Protein AF-A0A934XV10-F1 (afdb_monomer_lite)

pLDDT: mean 71.01, std 29.07, range [20.75, 98.56]

Sequence (349 aa):
MQPRASFLQRSRFDLPLLTNRFIMHRQTPRLTTAPHLDLLHPARRVWRQRLPSCALSSLETQILGLRRDQADVPGWLIPSLYFQYLQTGDAQDLVGVFYHNLEDILSMVTLAATLTRLLADPWAGETIHALDMAALGYTYDQAGRPAEAERAYRDALSHPLPDDVRLQTYSRLGQLLKRLQRLSEAAETWQDWITHVTRSANVKDLEPYVELAKYHEWHANDCTAALMWTRWGEHEVEAWPRSPARRKLAGLQIGMACNGAAGAKKERRSETDRNTRSCRPPCAQLSLPRISLICTNLGPFVSIRVIRGIRGKNPPGFLPRISLICTNQASVFVSIRAIRGRKSGRWSP

Structure (mmCIF, N/CA/C/O backbone):
data_AF-A0A934XV10-F1
#
_entry.id   AF-A0A934XV10-F1
#
loop_
_atom_site.group_PDB
_atom_site.id
_atom_site.type_symbol
_atom_site.label_atom_id
_atom_site.label_alt_id
_atom_site.label_comp_id
_atom_site.label_asym_id
_atom_site.label_entity_id
_atom_site.label_seq_id
_atom_site.pdbx_PDB_ins_code
_atom_site.Cartn_x
_atom_site.Cartn_y
_atom_site.Cartn_z
_atom_site.occupancy
_atom_site.B_iso_or_equiv
_atom_site.auth_seq_id
_atom_site.auth_comp_id
_atom_site.auth_asym_id
_atom_site.auth_atom_id
_atom_site.pdbx_PDB_model_num
ATOM 1 N N . MET A 1 1 ? -19.693 -28.183 8.719 1.00 33.75 1 MET A N 1
ATOM 2 C CA . MET A 1 1 ? -18.850 -27.416 9.664 1.00 33.75 1 MET A CA 1
ATOM 3 C C . MET A 1 1 ? -19.035 -25.939 9.350 1.00 33.75 1 MET A C 1
ATOM 5 O O . MET A 1 1 ? -18.615 -25.514 8.285 1.00 33.75 1 MET A O 1
ATOM 9 N N . GLN A 1 2 ? -19.751 -25.190 10.191 1.00 26.73 2 GLN A N 1
ATOM 10 C CA . GLN A 1 2 ? -19.952 -23.749 9.983 1.00 26.73 2 GLN A CA 1
ATOM 11 C C . GLN A 1 2 ? -18.620 -22.999 10.173 1.00 26.73 2 GLN A C 1
ATOM 13 O O . GLN A 1 2 ? -17.885 -23.346 11.106 1.00 26.73 2 GLN A O 1
ATOM 18 N N . PRO A 1 3 ? -18.304 -21.972 9.361 1.00 35.03 3 PRO A N 1
ATOM 19 C CA . PRO A 1 3 ? -17.224 -21.056 9.687 1.00 35.03 3 PRO A CA 1
ATOM 20 C C . PRO A 1 3 ? -17.631 -20.318 10.964 1.00 35.03 3 PRO A C 1
ATOM 22 O O . PRO A 1 3 ? -18.565 -19.519 10.980 1.00 35.03 3 PRO A O 1
ATOM 25 N N . ARG A 1 4 ? -16.976 -20.678 12.068 1.00 35.88 4 ARG A N 1
ATOM 26 C CA . ARG A 1 4 ? -17.121 -20.027 13.370 1.00 35.88 4 ARG A CA 1
ATOM 27 C C . ARG A 1 4 ? -16.667 -18.577 13.225 1.00 35.88 4 ARG A C 1
ATOM 29 O O . ARG A 1 4 ? -15.612 -18.341 12.645 1.00 35.88 4 ARG A O 1
ATOM 36 N N . ALA A 1 5 ? -17.482 -17.653 13.728 1.00 41.31 5 ALA A N 1
ATOM 37 C CA . ALA A 1 5 ? -17.295 -16.207 13.662 1.00 41.31 5 ALA A CA 1
ATOM 38 C C . ALA A 1 5 ? -15.820 -15.780 13.774 1.00 41.31 5 ALA A C 1
ATOM 40 O O . ALA A 1 5 ? -15.135 -16.126 14.738 1.00 41.31 5 ALA A O 1
ATOM 41 N N . SER A 1 6 ? -15.348 -15.019 12.787 1.00 47.50 6 SER A N 1
ATOM 42 C CA . SER A 1 6 ? -14.053 -14.348 12.850 1.00 47.50 6 SER A CA 1
ATOM 43 C C . SER A 1 6 ? -14.169 -13.155 13.792 1.00 47.50 6 SER A C 1
ATOM 45 O O . SER A 1 6 ? -14.998 -12.275 13.566 1.00 47.50 6 SER A O 1
ATOM 47 N N . PHE A 1 7 ? -13.346 -13.108 14.837 1.00 56.97 7 PHE A N 1
ATOM 48 C CA . PHE A 1 7 ? -13.305 -11.947 15.727 1.00 56.97 7 PHE A CA 1
ATOM 49 C C . PHE A 1 7 ? -12.449 -10.834 15.115 1.00 56.97 7 PHE A C 1
ATOM 51 O O . PHE A 1 7 ? -11.314 -11.073 14.691 1.00 56.97 7 PHE A O 1
ATOM 58 N N . LEU A 1 8 ? -13.013 -9.624 15.078 1.00 54.91 8 LEU A N 1
ATOM 59 C CA . LEU A 1 8 ? -12.348 -8.392 14.659 1.00 54.91 8 LEU A CA 1
ATOM 60 C C . LEU A 1 8 ? -11.787 -7.710 15.909 1.00 54.91 8 LEU A C 1
ATOM 62 O O . LEU A 1 8 ? -12.477 -6.930 16.558 1.00 54.91 8 LEU A O 1
ATOM 66 N N . GLN A 1 9 ? -10.564 -8.056 16.299 1.00 61.50 9 GLN A N 1
ATOM 67 C CA . GLN A 1 9 ? -9.898 -7.436 17.447 1.00 61.50 9 GLN A CA 1
ATOM 68 C C . GLN A 1 9 ? -8.429 -7.147 17.135 1.00 61.50 9 GLN A C 1
ATOM 70 O O . GLN A 1 9 ? -7.935 -7.511 16.066 1.00 61.50 9 GLN A O 1
ATOM 75 N N . ARG A 1 10 ? -7.696 -6.466 18.027 1.00 60.84 10 ARG A N 1
ATOM 76 C CA . ARG A 1 10 ? -6.234 -6.409 17.900 1.00 60.84 10 ARG A CA 1
ATOM 77 C C . ARG A 1 10 ? -5.627 -7.633 18.557 1.00 60.84 10 ARG A C 1
ATOM 79 O O . ARG A 1 10 ? -5.611 -7.763 19.782 1.00 60.84 10 ARG A O 1
ATOM 86 N N . SER A 1 11 ? -5.000 -8.477 17.743 1.00 58.34 11 SER A N 1
ATOM 87 C CA . SER A 1 11 ? -4.401 -9.735 18.206 1.00 58.34 11 SER A CA 1
ATOM 88 C C . SER A 1 11 ? -3.289 -9.492 19.230 1.00 58.34 11 SER A C 1
ATOM 90 O O . SER A 1 11 ? -3.078 -10.296 20.132 1.00 58.34 11 SER A O 1
ATOM 92 N N . ARG A 1 12 ? -2.584 -8.359 19.119 1.00 65.81 12 ARG A N 1
ATOM 93 C CA . ARG A 1 12 ? -1.454 -8.011 19.995 1.00 65.81 12 ARG A CA 1
ATOM 94 C C . ARG A 1 12 ? -1.839 -7.292 21.285 1.00 65.81 12 ARG A C 1
ATOM 96 O O . ARG A 1 12 ? -0.969 -7.121 22.132 1.00 65.81 12 ARG A O 1
ATOM 103 N N . PHE A 1 13 ? -3.081 -6.839 21.420 1.00 73.38 13 PHE A N 1
ATOM 104 C CA . PHE A 1 13 ? -3.498 -6.028 22.562 1.00 73.38 13 PHE A CA 1
ATOM 105 C C . PHE A 1 13 ? -4.678 -6.663 23.289 1.00 73.38 13 PHE A C 1
ATOM 107 O O . PHE A 1 13 ? -4.543 -7.066 24.444 1.00 73.38 13 PHE A O 1
ATOM 114 N N . ASP A 1 14 ? -5.796 -6.843 22.592 1.00 79.75 14 ASP A N 1
ATOM 115 C CA . ASP A 1 14 ? -7.035 -7.269 23.229 1.00 79.75 14 ASP A CA 1
ATOM 116 C C . ASP A 1 14 ? -7.006 -8.745 23.623 1.00 79.75 14 ASP A C 1
ATOM 118 O O . ASP A 1 14 ? -7.389 -9.106 24.736 1.00 79.75 14 ASP A O 1
ATOM 122 N N . LEU A 1 15 ? -6.486 -9.610 22.747 1.00 81.88 15 LEU A N 1
ATOM 123 C CA . LEU A 1 15 ? -6.457 -11.049 23.003 1.00 81.88 15 LEU A CA 1
ATOM 124 C C . LEU A 1 15 ? -5.572 -11.425 24.212 1.00 81.88 15 LEU A C 1
ATOM 126 O O . LEU A 1 15 ? -6.044 -12.199 25.052 1.00 81.88 15 LEU A O 1
ATOM 130 N N . PRO A 1 16 ? -4.344 -10.886 24.383 1.00 84.50 16 PRO A N 1
ATOM 131 C CA . PRO A 1 16 ? -3.567 -11.089 25.606 1.00 84.50 16 PRO A CA 1
ATOM 132 C C . PRO A 1 16 ? -4.284 -10.585 26.862 1.00 84.50 16 PRO A C 1
ATOM 134 O O . PRO A 1 16 ? -4.278 -11.271 27.884 1.00 84.50 16 PRO A O 1
ATOM 137 N N . LEU A 1 17 ? -4.941 -9.420 26.790 1.00 85.81 17 LEU A N 1
ATOM 138 C CA . LEU A 1 17 ? -5.651 -8.830 27.927 1.00 85.81 17 LEU A CA 1
ATOM 139 C C . LEU A 1 17 ? -6.848 -9.692 28.349 1.00 85.81 17 LEU A C 1
ATOM 141 O O . LEU A 1 17 ? -6.996 -10.008 29.531 1.00 85.81 17 LEU A O 1
ATOM 145 N N . LEU A 1 18 ? -7.658 -10.138 27.386 1.00 86.31 18 LEU A N 1
ATOM 146 C CA . LEU A 1 18 ? -8.768 -11.058 27.633 1.00 86.31 18 LEU A CA 1
ATOM 147 C C . LEU A 1 18 ? -8.268 -12.397 28.177 1.00 86.31 18 LEU A C 1
ATOM 149 O O . LEU A 1 18 ? -8.799 -12.885 29.171 1.00 86.31 18 LEU A O 1
ATOM 153 N N . THR A 1 19 ? -7.215 -12.964 27.581 1.00 87.25 19 THR A N 1
ATOM 154 C CA . THR A 1 19 ? -6.617 -14.232 28.033 1.00 87.25 19 THR A CA 1
ATOM 155 C C . THR A 1 19 ? -6.155 -14.141 29.485 1.00 87.25 19 THR A C 1
ATOM 157 O O . THR A 1 19 ? -6.486 -15.014 30.287 1.00 87.25 19 THR A O 1
ATOM 160 N N . ASN A 1 20 ? -5.468 -13.057 29.854 1.00 89.25 20 ASN A N 1
ATOM 161 C CA . ASN A 1 20 ? -5.041 -12.822 31.231 1.00 89.25 20 ASN A CA 1
ATOM 162 C C . ASN A 1 20 ? -6.234 -12.707 32.188 1.00 89.25 20 ASN A C 1
ATOM 164 O O . ASN A 1 20 ? -6.192 -13.294 33.266 1.00 89.25 20 ASN A O 1
ATOM 168 N N . ARG A 1 21 ? -7.322 -12.028 31.792 1.00 89.00 21 ARG A N 1
ATOM 169 C CA . ARG A 1 21 ? -8.549 -11.965 32.606 1.00 89.00 21 ARG A CA 1
ATOM 170 C C . ARG A 1 21 ? -9.185 -13.341 32.801 1.00 89.00 21 ARG A C 1
ATOM 172 O O . ARG A 1 21 ? -9.519 -13.680 33.932 1.00 89.00 21 ARG A O 1
ATOM 179 N N . PHE A 1 22 ? -9.294 -14.156 31.748 1.00 90.31 22 PHE A N 1
ATOM 180 C CA . PHE A 1 22 ? -9.769 -15.541 31.874 1.00 90.31 22 PHE A CA 1
ATOM 181 C C . PHE A 1 22 ? -8.934 -16.315 32.903 1.00 90.31 22 PHE A C 1
ATOM 183 O O . PHE A 1 22 ? -9.494 -16.903 33.826 1.00 90.31 22 PHE A O 1
ATOM 190 N N . ILE A 1 23 ? -7.604 -16.241 32.802 1.00 90.81 23 ILE A N 1
ATOM 191 C CA . ILE A 1 23 ? -6.683 -16.918 33.725 1.00 90.81 23 ILE A CA 1
ATOM 192 C C . ILE A 1 23 ? -6.860 -16.416 35.166 1.00 90.81 23 ILE A C 1
ATOM 194 O O . ILE A 1 23 ? -6.995 -17.231 36.080 1.00 90.81 23 ILE A O 1
ATOM 198 N N . MET A 1 24 ? -6.905 -15.097 35.382 1.00 92.75 24 MET A N 1
ATOM 199 C CA . MET A 1 24 ? -7.089 -14.496 36.712 1.00 92.75 24 MET A CA 1
ATOM 200 C C . MET A 1 24 ? -8.408 -14.925 37.365 1.00 92.75 24 MET A C 1
ATOM 202 O O . MET A 1 24 ? -8.446 -15.193 38.564 1.00 92.75 24 MET A O 1
ATOM 206 N N . HIS A 1 25 ? -9.470 -15.069 36.570 1.00 92.56 25 HIS A N 1
ATOM 207 C CA . HIS A 1 25 ? -10.769 -15.562 37.030 1.00 92.56 25 HIS A CA 1
ATOM 208 C C . HIS A 1 25 ? -10.884 -17.096 37.036 1.00 92.56 25 HIS A C 1
ATOM 210 O O . HIS A 1 25 ? -11.977 -17.621 37.240 1.00 92.56 25 HIS A O 1
ATOM 216 N N . ARG A 1 26 ? -9.775 -17.826 36.835 1.00 92.12 26 ARG A N 1
ATOM 217 C CA . ARG A 1 26 ? -9.722 -19.301 36.787 1.00 92.12 26 ARG A CA 1
ATOM 218 C C . ARG A 1 26 ? -10.683 -19.909 35.758 1.00 92.12 26 ARG A C 1
ATOM 220 O O . ARG A 1 26 ? -11.209 -21.003 35.947 1.00 92.12 26 ARG A O 1
ATOM 227 N N . GLN A 1 27 ? -10.904 -19.198 34.660 1.00 92.62 27 GLN A N 1
ATOM 228 C CA . GLN A 1 27 ? -11.716 -19.635 33.536 1.00 92.62 27 GLN A CA 1
ATOM 229 C C . GLN A 1 27 ? -10.825 -20.053 32.364 1.00 92.62 27 GLN A C 1
ATOM 231 O O . GLN A 1 27 ? -9.759 -19.488 32.121 1.00 92.62 27 GLN A O 1
ATOM 236 N N . THR A 1 28 ? -11.276 -21.039 31.591 1.00 86.81 28 THR A N 1
ATOM 237 C CA . THR A 1 28 ? -10.586 -21.466 30.368 1.00 86.81 28 THR A CA 1
ATOM 238 C C . THR A 1 28 ? -10.681 -20.372 29.295 1.00 86.81 28 THR A C 1
ATOM 240 O O . THR A 1 28 ? -11.809 -20.002 28.949 1.00 86.81 28 THR A O 1
ATOM 243 N N . PRO A 1 29 ? -9.568 -19.886 28.713 1.00 83.31 29 PRO A N 1
ATOM 244 C CA . PRO A 1 29 ? -9.609 -18.902 27.632 1.00 83.31 29 PRO A CA 1
ATOM 245 C C . PRO A 1 29 ? -10.276 -19.491 26.382 1.00 83.31 29 PRO A C 1
ATOM 247 O O . PRO A 1 29 ? -9.682 -20.291 25.664 1.00 83.31 29 PRO A O 1
ATOM 250 N N . ARG A 1 30 ? -11.532 -19.117 26.116 1.00 77.81 30 ARG A N 1
ATOM 251 C CA . ARG A 1 30 ? -12.324 -19.703 25.014 1.00 77.81 30 ARG A CA 1
ATOM 252 C C . ARG A 1 30 ? -11.976 -19.138 23.632 1.00 77.81 30 ARG A C 1
ATOM 254 O O . ARG A 1 30 ? -12.322 -19.743 22.625 1.00 77.81 30 ARG A O 1
ATOM 261 N N . LEU A 1 31 ? -11.299 -17.990 23.586 1.00 75.81 31 LEU A N 1
ATOM 262 C CA . LEU A 1 31 ? -11.054 -17.220 22.359 1.00 75.81 31 LEU A CA 1
ATOM 263 C C . LEU A 1 31 ? -9.692 -17.497 21.708 1.00 75.81 31 LEU A C 1
ATOM 265 O O . LEU A 1 31 ? -9.461 -17.077 20.581 1.00 75.81 31 LEU A O 1
ATOM 269 N N . THR A 1 32 ? -8.794 -18.230 22.369 1.00 71.56 32 THR A N 1
ATOM 270 C CA . THR A 1 32 ? -7.431 -18.491 21.866 1.00 71.56 32 THR A CA 1
ATOM 271 C C . THR A 1 32 ? -7.390 -19.386 20.628 1.00 71.56 32 THR A C 1
ATOM 273 O O . THR A 1 32 ? -6.396 -19.386 19.910 1.00 71.56 32 THR A O 1
ATOM 276 N N . THR A 1 33 ? -8.459 -20.143 20.368 1.00 75.88 33 THR A N 1
ATOM 277 C CA . THR A 1 33 ? -8.575 -21.055 19.216 1.00 75.88 33 THR A CA 1
ATOM 278 C C . THR A 1 33 ? -9.483 -20.521 18.108 1.00 75.88 33 THR A C 1
ATOM 280 O O . THR A 1 33 ? -9.630 -21.170 17.073 1.00 75.88 33 THR A O 1
ATOM 283 N N . ALA A 1 34 ? -10.108 -19.356 18.305 1.00 78.06 34 ALA A N 1
ATOM 284 C CA . ALA A 1 34 ? -10.989 -18.765 17.308 1.00 78.06 34 ALA A CA 1
ATOM 285 C C . ALA A 1 34 ? -10.173 -18.119 16.170 1.00 78.06 34 ALA A C 1
ATOM 287 O O . ALA A 1 34 ? -9.129 -17.514 16.435 1.00 78.06 34 ALA A O 1
ATOM 288 N N . PRO A 1 35 ? -10.633 -18.206 14.906 1.00 78.75 35 PRO A N 1
ATOM 289 C CA . PRO A 1 35 ? -10.037 -17.438 13.824 1.00 78.75 35 PRO A CA 1
ATOM 290 C C . PRO A 1 35 ? -10.176 -15.944 14.128 1.00 78.75 35 PRO A C 1
ATOM 292 O O . PRO A 1 35 ? -11.244 -15.451 14.496 1.00 78.75 35 PRO A O 1
ATOM 295 N N . HIS A 1 36 ? -9.071 -15.226 13.984 1.00 78.19 36 HIS A N 1
ATOM 296 C CA . HIS A 1 36 ? -8.976 -13.825 14.355 1.00 78.19 36 HIS A CA 1
ATOM 297 C C . HIS A 1 36 ? -8.435 -13.016 13.181 1.00 78.19 36 HIS A C 1
ATOM 299 O O . HIS A 1 36 ? -7.390 -13.352 12.615 1.00 78.19 36 HIS A O 1
ATOM 305 N N . LEU A 1 37 ? -9.114 -11.917 12.858 1.00 83.62 37 LEU A N 1
ATOM 306 C CA . LEU A 1 37 ? -8.692 -10.983 11.824 1.00 83.62 37 LEU A CA 1
ATOM 307 C C . LEU A 1 37 ? -8.346 -9.638 12.462 1.00 83.62 37 LEU A C 1
ATOM 309 O O . LEU A 1 37 ? -9.221 -8.874 12.858 1.00 83.62 37 LEU A O 1
ATOM 313 N N . ASP A 1 38 ? -7.048 -9.340 12.526 1.00 88.62 38 ASP A N 1
ATOM 314 C CA . ASP A 1 38 ? -6.568 -8.026 12.949 1.00 88.62 38 ASP A CA 1
ATOM 315 C C . ASP A 1 38 ? -6.605 -7.061 11.760 1.00 88.62 38 ASP A C 1
ATOM 317 O O . ASP A 1 38 ? -5.749 -7.129 10.872 1.00 88.62 38 ASP A O 1
ATOM 321 N N . LEU A 1 39 ? -7.596 -6.165 11.737 1.00 90.81 39 LEU A N 1
ATOM 322 C CA . LEU A 1 39 ? -7.810 -5.212 10.641 1.00 90.81 39 LEU A CA 1
ATOM 323 C C . LEU A 1 39 ? -6.703 -4.160 10.518 1.00 90.81 39 LEU A C 1
ATOM 325 O O . LEU A 1 39 ? -6.566 -3.538 9.464 1.00 90.81 39 LEU A O 1
ATOM 329 N N . LEU A 1 40 ? -5.868 -3.973 11.545 1.00 90.25 40 LEU A N 1
ATOM 330 C CA . LEU A 1 40 ? -4.806 -2.968 11.513 1.00 90.25 40 LEU A CA 1
ATOM 331 C C . LEU A 1 40 ? -3.767 -3.271 10.429 1.00 90.25 40 LEU A C 1
ATOM 333 O O . LEU A 1 40 ? -3.231 -2.357 9.801 1.00 90.25 40 LEU A O 1
ATOM 337 N N . HIS A 1 41 ? -3.464 -4.550 10.213 1.00 89.62 41 HIS A N 1
ATOM 338 C CA . HIS A 1 41 ? -2.489 -4.983 9.219 1.00 89.62 41 HIS A CA 1
ATOM 339 C C . HIS A 1 41 ? -2.946 -4.746 7.771 1.00 89.62 41 HIS A C 1
ATOM 341 O O . HIS A 1 41 ? -2.198 -4.084 7.046 1.00 89.62 41 HIS A O 1
ATOM 347 N N . PRO A 1 42 ? -4.131 -5.216 7.328 1.00 92.19 42 PRO A N 1
ATOM 348 C CA . PRO A 1 42 ? -4.633 -4.901 5.996 1.00 92.19 42 PRO A CA 1
ATOM 349 C C . PRO A 1 42 ? -4.893 -3.399 5.827 1.00 92.19 42 PRO A C 1
ATOM 351 O O . PRO A 1 42 ? -4.495 -2.847 4.805 1.00 92.19 42 PRO A O 1
ATOM 354 N N . ALA A 1 43 ? -5.420 -2.705 6.845 1.00 94.19 43 ALA A N 1
ATOM 355 C CA . ALA A 1 43 ? -5.626 -1.257 6.777 1.00 94.19 43 ALA A CA 1
ATOM 356 C C . ALA A 1 43 ? -4.313 -0.491 6.549 1.00 94.19 43 ALA A C 1
ATOM 358 O O . ALA A 1 43 ? -4.226 0.357 5.664 1.00 94.19 43 ALA A O 1
ATOM 359 N N . ARG A 1 44 ? -3.251 -0.818 7.299 1.00 94.44 44 ARG A N 1
ATOM 360 C CA . ARG A 1 44 ? -1.924 -0.218 7.082 1.00 94.44 44 ARG A CA 1
ATOM 361 C C . ARG A 1 44 ? -1.340 -0.593 5.731 1.00 94.44 44 ARG A C 1
ATOM 363 O O . ARG A 1 44 ? -0.668 0.230 5.125 1.00 94.44 44 ARG A O 1
ATOM 370 N N . ARG A 1 45 ? -1.553 -1.825 5.270 1.00 93.69 45 ARG A N 1
ATOM 371 C CA . ARG A 1 45 ? -1.023 -2.256 3.977 1.00 93.69 45 ARG A CA 1
ATOM 372 C C . ARG A 1 45 ? -1.570 -1.394 2.845 1.00 93.69 45 ARG A C 1
ATOM 374 O O . ARG A 1 45 ? -0.780 -1.030 1.990 1.00 93.69 45 ARG A O 1
ATOM 381 N N . VAL A 1 46 ? -2.859 -1.055 2.880 1.00 95.06 46 VAL A N 1
ATOM 382 C CA . VAL A 1 46 ? -3.515 -0.260 1.833 1.00 95.06 46 VAL A CA 1
ATOM 383 C C . VAL A 1 46 ? -3.310 1.244 2.040 1.00 95.06 46 VAL A C 1
ATOM 385 O O . VAL A 1 46 ? -2.873 1.931 1.126 1.00 95.06 46 VAL A O 1
ATOM 388 N N . TRP A 1 47 ? -3.564 1.768 3.243 1.00 96.31 47 TRP A N 1
ATOM 389 C CA . TRP A 1 47 ? -3.743 3.214 3.440 1.00 96.31 47 TRP A CA 1
ATOM 390 C C . TRP A 1 47 ? -2.573 3.946 4.101 1.00 96.31 47 TRP A C 1
ATOM 392 O O . TRP A 1 47 ? -2.618 5.168 4.231 1.00 96.31 47 TRP A O 1
ATOM 402 N N . ARG A 1 48 ? -1.507 3.255 4.533 1.00 94.38 48 ARG A N 1
ATOM 403 C CA . ARG A 1 48 ? -0.416 3.886 5.312 1.00 94.38 48 ARG A CA 1
ATOM 404 C C . ARG A 1 48 ? 0.326 4.993 4.563 1.00 94.38 48 ARG A C 1
ATOM 406 O O . ARG A 1 48 ? 0.882 5.874 5.218 1.00 94.38 48 ARG A O 1
ATOM 413 N N . GLN A 1 49 ? 0.376 4.910 3.235 1.00 92.62 49 GLN A N 1
ATOM 414 C CA . GLN A 1 49 ? 1.045 5.907 2.396 1.00 92.62 49 GLN A CA 1
ATOM 415 C C . GLN A 1 49 ? 0.219 7.189 2.248 1.00 92.62 49 GLN A C 1
ATOM 417 O O . GLN A 1 49 ? 0.785 8.264 2.092 1.00 92.62 49 GLN A O 1
ATOM 422 N N . ARG A 1 50 ? -1.113 7.082 2.328 1.00 94.38 50 ARG A N 1
ATOM 423 C CA . ARG A 1 50 ? -2.033 8.215 2.193 1.00 94.38 50 ARG A CA 1
ATOM 424 C C . ARG A 1 50 ? -2.392 8.847 3.532 1.00 94.38 50 ARG A C 1
ATOM 426 O O . ARG A 1 50 ? -2.476 10.065 3.634 1.00 94.38 50 ARG A O 1
ATOM 433 N N . LEU A 1 51 ? -2.640 8.028 4.553 1.00 94.75 51 LEU A N 1
ATOM 434 C CA . LEU A 1 51 ? -3.162 8.503 5.829 1.00 94.75 51 LEU A CA 1
ATOM 435 C C . LEU A 1 51 ? -2.044 8.817 6.833 1.00 94.75 51 LEU A C 1
ATOM 437 O O . LEU A 1 51 ? -1.095 8.037 6.963 1.00 94.75 51 LEU A O 1
ATOM 441 N N . PRO A 1 52 ? -2.188 9.892 7.633 1.00 89.44 52 PRO A N 1
ATOM 442 C CA . PRO A 1 52 ? -1.241 10.208 8.703 1.00 89.44 52 PRO A CA 1
ATOM 443 C C . PRO A 1 52 ? -1.259 9.151 9.819 1.00 89.44 52 PRO A C 1
ATOM 445 O O . PRO A 1 52 ? -0.252 8.921 10.487 1.00 89.44 52 PRO A O 1
ATOM 448 N N . SER A 1 53 ? -2.401 8.485 10.015 1.00 92.56 53 SER A N 1
ATOM 449 C CA . SER A 1 53 ? -2.601 7.433 11.006 1.00 92.56 53 SER A CA 1
ATOM 450 C C . SER A 1 53 ? -3.562 6.368 10.479 1.00 92.56 53 SER A C 1
ATOM 452 O O . SER A 1 53 ? -4.486 6.659 9.730 1.00 92.56 53 SER A O 1
ATOM 454 N N . CYS A 1 54 ? -3.363 5.124 10.915 1.00 93.31 54 CYS A N 1
ATOM 455 C CA . CYS A 1 54 ? -4.322 4.028 10.722 1.00 93.31 54 CYS A CA 1
ATOM 456 C C . CYS A 1 54 ? -4.976 3.625 12.056 1.00 93.31 54 CYS A C 1
ATOM 458 O O . CYS A 1 54 ? -5.275 2.452 12.277 1.00 93.31 54 CYS A O 1
ATOM 460 N N . ALA A 1 55 ? -5.103 4.568 12.994 1.00 90.38 55 ALA A N 1
ATOM 461 C CA . ALA A 1 55 ? -5.970 4.398 14.158 1.00 90.38 55 ALA A CA 1
ATOM 462 C C . ALA A 1 55 ? -7.440 4.339 13.712 1.00 90.38 55 ALA A C 1
ATOM 464 O O . ALA A 1 55 ? -7.778 4.920 12.682 1.00 90.38 55 ALA A O 1
ATOM 465 N N . LEU A 1 56 ? -8.298 3.661 14.485 1.00 90.38 56 LEU A N 1
ATOM 466 C CA . LEU A 1 56 ? -9.701 3.443 14.112 1.00 90.38 56 LEU A CA 1
ATOM 467 C C . LEU A 1 56 ? -10.426 4.769 13.858 1.00 90.38 56 LEU A C 1
ATOM 469 O O . LEU A 1 56 ? -10.963 4.945 12.775 1.00 90.38 56 LEU A O 1
ATOM 473 N N . SER A 1 57 ? -10.287 5.744 14.759 1.00 88.56 57 SER A N 1
ATOM 474 C CA . SER A 1 57 ? -10.841 7.095 14.587 1.00 88.56 57 SER A CA 1
ATOM 475 C C . SER A 1 57 ? -10.390 7.796 13.300 1.00 88.56 57 SER A C 1
ATOM 477 O O . SER A 1 57 ? -11.166 8.488 12.653 1.00 88.56 57 SER A O 1
ATOM 479 N N . SER A 1 58 ? -9.136 7.601 12.877 1.00 91.44 58 SER A N 1
ATOM 480 C CA . SER A 1 58 ? -8.654 8.162 11.610 1.00 91.44 58 SER A CA 1
ATOM 481 C C . SER A 1 58 ? -9.257 7.445 10.404 1.00 91.44 58 SER A C 1
ATOM 483 O O . SER A 1 58 ? -9.493 8.085 9.384 1.00 91.44 58 SER A O 1
ATOM 485 N N . LEU A 1 59 ? -9.463 6.129 10.492 1.00 94.44 59 LEU A N 1
ATOM 486 C CA . LEU A 1 59 ? -10.056 5.328 9.419 1.00 94.44 59 LEU A CA 1
ATOM 487 C C . LEU A 1 59 ? -11.559 5.595 9.292 1.00 94.44 59 LEU A C 1
ATOM 489 O O . LEU A 1 59 ? -12.063 5.692 8.179 1.00 94.44 59 LEU A O 1
ATOM 493 N N . GLU A 1 60 ? -12.258 5.781 10.405 1.00 93.12 60 GLU A N 1
ATOM 494 C CA . GLU A 1 60 ? -13.665 6.179 10.435 1.00 93.12 60 GLU A CA 1
ATOM 495 C C . GLU A 1 60 ? -13.898 7.454 9.636 1.00 93.12 60 GLU A C 1
ATOM 497 O O . GLU A 1 60 ? -14.672 7.446 8.684 1.00 93.12 60 GLU A O 1
ATOM 502 N N . THR A 1 61 ? -13.153 8.516 9.939 1.00 92.00 61 THR A N 1
ATOM 503 C CA . THR A 1 61 ? -13.338 9.797 9.257 1.00 92.00 61 THR A CA 1
ATOM 504 C C . THR A 1 61 ? -12.855 9.760 7.807 1.00 92.00 61 THR A C 1
ATOM 506 O O . THR A 1 61 ? -13.536 10.263 6.920 1.00 92.00 61 THR A O 1
ATOM 509 N N . GLN A 1 62 ? -11.668 9.197 7.549 1.00 93.25 62 GLN A N 1
ATOM 510 C CA . GLN A 1 62 ? -10.995 9.322 6.245 1.00 93.25 62 GLN A CA 1
ATOM 511 C C . GLN A 1 62 ? -11.405 8.254 5.223 1.00 93.25 62 GLN A C 1
ATOM 513 O O . GLN A 1 62 ? -11.194 8.454 4.027 1.00 93.25 62 GLN A O 1
ATOM 518 N N . ILE A 1 63 ? -11.910 7.105 5.684 1.00 93.75 63 ILE A N 1
ATOM 519 C CA . ILE A 1 63 ? -12.295 5.973 4.827 1.00 93.75 63 ILE A CA 1
ATOM 520 C C . ILE A 1 63 ? -13.797 5.719 4.893 1.00 93.75 63 ILE A C 1
ATOM 522 O O . ILE A 1 63 ? -14.412 5.509 3.854 1.00 93.75 63 ILE A O 1
ATOM 526 N N . LEU A 1 64 ? -14.385 5.710 6.093 1.00 92.44 64 LEU A N 1
ATOM 527 C CA . LEU A 1 64 ? -15.810 5.403 6.259 1.00 92.44 64 LEU A CA 1
ATOM 528 C C . LEU A 1 64 ? -16.705 6.650 6.195 1.00 92.44 64 LEU A C 1
ATOM 530 O O . LEU A 1 64 ? -17.921 6.512 6.124 1.00 92.44 64 LEU A O 1
ATOM 534 N N . GLY A 1 65 ? -16.124 7.854 6.229 1.00 90.38 65 GLY A N 1
ATOM 535 C CA . GLY A 1 65 ? -16.868 9.114 6.270 1.00 90.38 65 GLY A CA 1
ATOM 536 C C . GLY A 1 65 ? -17.669 9.319 7.561 1.00 90.38 65 GLY A C 1
ATOM 537 O O . GLY A 1 65 ? -18.544 10.182 7.604 1.00 90.38 65 GLY A O 1
ATOM 538 N N . LEU A 1 66 ? -17.386 8.541 8.608 1.00 88.06 66 LEU A N 1
ATOM 539 C CA . LEU A 1 66 ? -18.109 8.592 9.874 1.00 88.06 66 LEU A CA 1
ATOM 540 C C . LEU A 1 66 ? -17.629 9.779 10.714 1.00 88.06 66 LEU A C 1
ATOM 542 O O . LEU A 1 66 ? -16.431 10.057 10.814 1.00 88.06 66 LEU A O 1
ATOM 546 N N . ARG A 1 67 ? -18.578 10.473 11.342 1.00 82.81 67 ARG A N 1
ATOM 547 C CA . ARG A 1 67 ? -18.321 11.487 12.367 1.00 82.81 67 ARG A CA 1
ATOM 548 C C . ARG A 1 67 ? -19.045 11.051 13.627 1.00 82.81 67 ARG A C 1
ATOM 550 O O . ARG A 1 67 ? -20.248 10.831 13.579 1.00 82.81 67 ARG A O 1
ATOM 557 N N . ARG A 1 68 ? -18.307 10.911 14.724 1.00 80.62 68 ARG A N 1
ATOM 558 C CA . ARG A 1 68 ? -18.885 10.523 16.011 1.00 80.62 68 ARG A CA 1
ATOM 559 C C . ARG A 1 68 ? -19.617 11.700 16.650 1.00 80.62 68 ARG A C 1
ATOM 561 O O . ARG A 1 68 ? -19.173 12.844 16.528 1.00 80.62 68 ARG A O 1
ATOM 568 N N . ASP A 1 69 ? -20.715 11.399 17.332 1.00 73.94 69 ASP A N 1
ATOM 569 C CA . ASP A 1 69 ? -21.524 12.384 18.049 1.00 73.94 69 ASP A CA 1
ATOM 570 C C . ASP A 1 69 ? -20.827 12.913 19.310 1.00 73.94 69 ASP A C 1
ATOM 572 O O . ASP A 1 69 ? -19.944 12.274 19.879 1.00 73.94 69 ASP A O 1
ATOM 576 N N . GLN A 1 70 ? -21.276 14.078 19.793 1.00 61.38 70 GLN A N 1
ATOM 577 C CA . GLN A 1 70 ? -20.751 14.724 21.009 1.00 61.38 70 GLN A CA 1
ATOM 578 C C . GLN A 1 70 ? -20.944 13.893 22.289 1.00 61.38 70 GLN A C 1
ATOM 580 O O . GLN A 1 70 ? -20.294 14.171 23.293 1.00 61.38 70 GLN A O 1
ATOM 585 N N . ALA A 1 71 ? -21.828 12.893 22.260 1.00 62.97 71 ALA A N 1
ATOM 586 C CA . ALA A 1 71 ? -22.052 11.968 23.366 1.00 62.97 71 ALA A CA 1
ATOM 587 C C . ALA A 1 71 ? -20.970 10.874 23.478 1.00 62.97 71 ALA A C 1
ATOM 589 O O . ALA A 1 71 ? -20.982 10.117 24.450 1.00 62.97 71 ALA A O 1
ATOM 590 N N . ASP A 1 72 ? -20.049 10.766 22.509 1.00 78.12 72 ASP A N 1
ATOM 591 C CA . ASP A 1 72 ? -18.957 9.796 22.582 1.00 78.12 72 ASP A CA 1
ATOM 592 C C . ASP A 1 72 ? -17.933 10.186 23.659 1.00 78.12 72 ASP A C 1
ATOM 594 O O . ASP A 1 72 ? -17.414 11.306 23.700 1.00 78.12 72 ASP A O 1
ATOM 598 N N . VAL A 1 73 ? -17.612 9.232 24.530 1.00 85.62 73 VAL A N 1
ATOM 599 C CA . VAL A 1 73 ? -16.620 9.425 25.586 1.00 85.62 73 VAL A CA 1
ATOM 600 C C . VAL A 1 73 ? -15.221 9.280 24.983 1.00 85.62 73 VAL A C 1
ATOM 602 O O . VAL A 1 73 ? -14.935 8.281 24.320 1.00 85.62 73 VAL A O 1
ATOM 605 N N . PRO A 1 74 ? -14.280 10.206 25.256 1.00 85.75 74 PRO A N 1
ATOM 606 C CA . PRO A 1 74 ? -12.901 10.031 24.827 1.00 85.75 74 PRO A CA 1
ATOM 607 C C . PRO A 1 74 ? -12.311 8.728 25.379 1.00 85.75 74 PRO A C 1
ATOM 609 O O . PRO A 1 74 ? -12.310 8.505 26.588 1.00 85.75 74 PRO A O 1
ATOM 612 N N . GLY A 1 75 ? -11.733 7.890 24.515 1.00 84.31 75 GLY A N 1
ATOM 613 C CA . GLY A 1 75 ? -11.257 6.557 24.912 1.00 84.31 75 GLY A CA 1
ATOM 614 C C . GLY A 1 75 ? -10.259 6.539 26.083 1.00 84.31 75 GLY A C 1
ATOM 615 O O . GLY A 1 75 ? -10.214 5.582 26.851 1.00 84.31 75 GLY A O 1
ATOM 616 N N . TRP A 1 76 ? -9.485 7.614 26.274 1.00 87.81 76 TRP A N 1
ATOM 617 C CA . TRP A 1 76 ? -8.558 7.756 27.406 1.00 87.81 76 TRP A CA 1
ATOM 618 C C . TRP A 1 76 ? -9.260 7.963 28.758 1.00 87.81 76 TRP A C 1
ATOM 620 O O . TRP A 1 76 ? -8.655 7.695 29.794 1.00 87.81 76 TRP A O 1
ATOM 630 N N . LEU A 1 77 ? -10.515 8.423 28.757 1.00 92.38 77 LEU A N 1
ATOM 631 C CA . LEU A 1 77 ? -11.318 8.677 29.955 1.00 92.38 77 LEU A CA 1
ATOM 632 C C . LEU A 1 77 ? -12.039 7.412 30.448 1.00 92.38 77 LEU A C 1
ATOM 634 O O . LEU A 1 77 ? -12.348 7.301 31.634 1.00 92.38 77 LEU A O 1
ATOM 638 N N . ILE A 1 78 ? -12.244 6.428 29.564 1.00 91.81 78 ILE A N 1
ATOM 639 C CA . ILE A 1 78 ? -12.964 5.178 29.852 1.00 91.81 78 ILE A CA 1
ATOM 640 C C . ILE A 1 78 ? -12.464 4.462 31.124 1.00 91.81 78 ILE A C 1
ATOM 642 O O . ILE A 1 78 ? -13.307 4.075 31.938 1.00 91.81 78 ILE A O 1
ATOM 646 N N . PRO A 1 79 ? -11.145 4.283 31.367 1.00 91.50 79 PRO A N 1
ATOM 647 C CA . PRO A 1 79 ? -10.677 3.622 32.586 1.00 91.50 79 PRO A CA 1
ATOM 648 C C . PRO A 1 79 ? -11.119 4.343 33.864 1.00 91.50 79 PRO A C 1
ATOM 650 O O . PRO A 1 79 ? -11.537 3.690 34.817 1.00 91.50 79 PRO A O 1
ATOM 653 N N . SER A 1 80 ? -11.063 5.677 33.875 1.00 93.62 80 SER A N 1
ATOM 654 C CA . SER A 1 80 ? -11.448 6.492 35.030 1.00 93.62 80 SER A CA 1
ATOM 655 C C . SER A 1 80 ? -12.939 6.374 35.339 1.00 93.62 80 SER A C 1
ATOM 657 O O . SER A 1 80 ? -13.292 6.209 36.503 1.00 93.62 80 SER A O 1
ATOM 659 N N . LEU A 1 81 ? -13.799 6.366 34.312 1.00 94.00 81 LEU A N 1
ATOM 660 C CA . LEU A 1 81 ? -15.246 6.177 34.491 1.00 94.00 81 LEU A CA 1
ATOM 661 C C . LEU A 1 81 ? -15.574 4.797 35.073 1.00 94.00 81 LEU A C 1
ATOM 663 O O . LEU A 1 81 ? -16.408 4.676 35.967 1.00 94.00 81 LEU A O 1
ATOM 667 N N . TYR A 1 82 ? -14.864 3.752 34.634 1.00 92.38 82 TYR A N 1
ATOM 668 C CA . TYR A 1 82 ? -15.000 2.424 35.236 1.00 92.38 82 TYR A CA 1
ATOM 669 C C . TYR A 1 82 ? -14.554 2.393 36.703 1.00 92.38 82 TYR A C 1
ATOM 671 O O . TYR A 1 82 ? -15.224 1.769 37.524 1.00 92.38 82 TYR A O 1
ATOM 679 N N . PHE A 1 83 ? -13.445 3.052 37.056 1.00 93.50 83 PHE A N 1
ATOM 680 C CA . PHE A 1 83 ? -13.010 3.131 38.455 1.00 93.50 83 PHE A CA 1
ATOM 681 C C . PHE A 1 83 ? -14.004 3.895 39.328 1.00 93.50 83 PHE A C 1
ATOM 683 O O . PHE A 1 83 ? -14.265 3.463 40.449 1.00 93.50 83 PHE A O 1
ATOM 690 N N . GLN A 1 84 ? -14.572 4.986 38.814 1.00 94.62 84 GLN A N 1
ATOM 691 C CA . GLN A 1 84 ? -15.603 5.751 39.507 1.00 94.62 84 GLN A CA 1
ATOM 692 C C . GLN A 1 84 ? -16.828 4.877 39.788 1.00 94.62 84 GLN A C 1
ATOM 694 O O . GLN A 1 84 ? -17.230 4.775 40.943 1.00 94.62 84 GLN A O 1
ATOM 699 N N . TYR A 1 85 ? -17.334 4.152 38.784 1.00 95.62 85 TYR A N 1
ATOM 700 C CA . TYR A 1 85 ? -18.428 3.195 38.969 1.00 95.62 85 TYR A CA 1
ATOM 701 C C . TYR A 1 85 ? -18.126 2.149 40.055 1.00 95.62 85 TYR A C 1
ATOM 703 O O . TYR A 1 85 ? -18.973 1.875 40.901 1.00 95.62 85 TYR A O 1
ATOM 711 N N . LEU A 1 86 ? -16.913 1.585 40.080 1.00 94.81 86 LEU A N 1
ATOM 712 C CA . LEU A 1 86 ? -16.532 0.597 41.099 1.00 94.81 86 LEU A CA 1
ATOM 713 C C . LEU A 1 86 ? -16.495 1.174 42.524 1.00 94.81 86 LEU A C 1
ATOM 715 O O . LEU A 1 86 ? -16.642 0.417 43.481 1.00 94.81 86 LEU A O 1
ATOM 719 N N . GLN A 1 87 ? -16.273 2.481 42.671 1.00 95.50 87 GLN A N 1
ATOM 720 C CA . GLN A 1 87 ? -16.235 3.160 43.968 1.00 95.50 87 GLN A CA 1
ATOM 721 C C . GLN A 1 87 ? -17.619 3.636 44.420 1.00 95.50 87 GLN A C 1
ATOM 723 O O . GLN A 1 87 ? -17.942 3.525 45.601 1.00 95.50 87 GLN A O 1
ATOM 728 N N . THR A 1 88 ? -18.420 4.183 43.504 1.00 96.12 88 THR A N 1
ATOM 729 C CA . THR A 1 88 ? -19.698 4.836 43.827 1.00 96.12 88 THR A CA 1
ATOM 730 C C . THR A 1 88 ? -20.905 3.918 43.653 1.00 96.12 88 THR A C 1
ATOM 732 O O . THR A 1 88 ? -21.941 4.152 44.269 1.00 96.12 88 THR A O 1
ATOM 735 N N . GLY A 1 89 ? -20.795 2.891 42.806 1.00 94.75 89 GLY A N 1
ATOM 736 C CA . GLY A 1 89 ? -21.922 2.084 42.337 1.00 94.75 89 GLY A CA 1
ATOM 737 C C . GLY A 1 89 ? -22.810 2.783 41.299 1.00 94.75 89 GLY A C 1
ATOM 738 O O . GLY A 1 89 ? -23.755 2.164 40.811 1.00 94.75 89 GLY A O 1
ATOM 739 N N . ASP A 1 90 ? -22.518 4.036 40.936 1.00 94.06 90 ASP A N 1
ATOM 740 C CA . ASP A 1 90 ? -23.294 4.811 39.963 1.00 94.06 90 ASP A CA 1
ATOM 741 C C . ASP A 1 90 ? -22.820 4.534 38.530 1.00 94.06 90 ASP A C 1
ATOM 743 O O . ASP A 1 90 ? -21.656 4.748 38.187 1.00 94.06 90 ASP A O 1
ATOM 747 N N . ALA A 1 91 ? -23.729 4.029 37.696 1.00 93.69 91 ALA A N 1
ATOM 748 C CA . ALA A 1 91 ? -23.452 3.605 36.328 1.00 93.69 91 ALA A CA 1
ATOM 749 C C . ALA A 1 91 ? -23.868 4.632 35.261 1.00 93.69 91 ALA A C 1
ATOM 751 O O . ALA A 1 91 ? -23.757 4.320 34.074 1.00 93.69 91 ALA A O 1
ATOM 752 N N . GLN A 1 92 ? -24.354 5.822 35.640 1.00 91.62 92 GLN A N 1
ATOM 753 C CA . GLN A 1 92 ? -24.832 6.828 34.678 1.00 91.62 92 GLN A CA 1
ATOM 754 C C . GLN A 1 92 ? -23.790 7.142 33.591 1.00 91.62 92 GLN A C 1
ATOM 756 O O . GLN A 1 92 ? -24.103 7.074 32.400 1.00 91.62 92 GLN A O 1
ATOM 761 N N . ASP A 1 93 ? -22.529 7.353 33.978 1.00 88.69 93 ASP A N 1
ATOM 762 C CA . ASP A 1 93 ? -21.447 7.678 33.038 1.00 88.69 93 ASP A CA 1
ATOM 763 C C . ASP A 1 93 ? -20.996 6.481 32.175 1.00 88.69 93 ASP A C 1
ATOM 765 O O . ASP A 1 93 ? -20.363 6.656 31.129 1.00 88.69 93 ASP A O 1
ATOM 769 N N . LEU A 1 94 ? -21.340 5.242 32.559 1.00 92.25 94 LEU A N 1
ATOM 770 C CA . LEU A 1 94 ? -20.994 4.050 31.775 1.00 92.25 94 LEU A CA 1
ATOM 771 C C . LEU A 1 94 ? -21.824 3.916 30.496 1.00 92.25 94 LEU A C 1
ATOM 773 O O . LEU A 1 94 ? -21.396 3.217 29.576 1.00 92.25 94 LEU A O 1
ATOM 777 N N . VAL A 1 95 ? -22.970 4.596 30.392 1.00 91.12 95 VAL A N 1
ATOM 778 C CA . VAL A 1 95 ? -23.787 4.591 29.167 1.00 91.12 95 VAL A CA 1
ATOM 779 C C . VAL A 1 95 ? -22.967 5.082 27.972 1.00 91.12 95 VAL A C 1
ATOM 781 O O . VAL A 1 95 ? -22.954 4.429 26.928 1.00 91.12 95 VAL A O 1
ATOM 784 N N . GLY A 1 96 ? -22.200 6.163 28.147 1.00 89.31 96 GLY A N 1
ATOM 785 C CA . GLY A 1 96 ? -21.309 6.686 27.106 1.00 89.31 96 GLY A CA 1
ATOM 786 C C . GLY A 1 96 ? -20.176 5.719 26.746 1.00 89.31 96 GLY A C 1
ATOM 787 O O . GLY A 1 96 ? -19.798 5.601 25.584 1.00 89.31 96 GLY A O 1
ATOM 788 N N . VAL A 1 97 ? -19.681 4.945 27.717 1.00 91.25 97 VAL A N 1
ATOM 789 C CA . VAL A 1 97 ? -18.665 3.909 27.475 1.00 91.25 97 VAL A CA 1
ATOM 790 C C . VAL A 1 97 ? -19.223 2.749 26.644 1.00 91.25 97 VAL A C 1
ATOM 792 O O . VAL A 1 97 ? -18.536 2.225 25.765 1.00 91.25 97 VAL A O 1
ATOM 795 N N . PHE A 1 98 ? -20.462 2.323 26.901 1.00 90.94 98 PHE A N 1
ATOM 796 C CA . PHE A 1 98 ? -21.106 1.290 26.087 1.00 90.94 98 PHE A CA 1
ATOM 797 C C . PHE A 1 98 ? -21.410 1.781 24.674 1.00 90.94 98 PHE A C 1
ATOM 799 O O . PHE A 1 98 ? -21.197 1.022 23.730 1.00 90.94 98 PHE A O 1
ATOM 806 N N . TYR A 1 99 ? -21.834 3.038 24.532 1.00 89.69 99 TYR A N 1
ATOM 807 C CA . TYR A 1 99 ? -22.010 3.673 23.229 1.00 89.69 99 TYR A CA 1
ATOM 808 C C . TYR A 1 99 ? -20.697 3.694 22.432 1.00 89.69 99 TYR A C 1
ATOM 810 O O . TYR A 1 99 ? -20.662 3.201 21.308 1.00 89.69 99 TYR A O 1
ATOM 818 N N . HIS A 1 100 ? -19.594 4.128 23.052 1.00 89.88 100 HIS A N 1
ATOM 819 C CA . HIS A 1 100 ? -18.262 4.099 22.439 1.00 89.88 100 HIS A CA 1
ATOM 820 C C . HIS A 1 100 ? -17.881 2.702 21.929 1.00 89.88 100 HIS A C 1
ATOM 822 O O . HIS A 1 100 ? -17.458 2.533 20.787 1.00 89.88 100 HIS A O 1
ATOM 828 N N . ASN A 1 101 ? -18.058 1.678 22.772 1.00 89.50 101 ASN A N 1
ATOM 829 C CA . ASN A 1 101 ? -17.728 0.298 22.410 1.00 89.50 101 ASN A CA 1
ATOM 830 C C . ASN A 1 101 ? -18.612 -0.236 21.274 1.00 89.50 101 ASN A C 1
ATOM 832 O O . ASN A 1 101 ? -18.135 -1.013 20.445 1.00 89.50 101 ASN A O 1
ATOM 836 N N . LEU A 1 102 ? -19.895 0.140 21.250 1.00 90.50 102 LEU A N 1
ATOM 837 C CA . LEU A 1 102 ? -20.814 -0.231 20.177 1.00 90.50 102 LEU A CA 1
ATOM 838 C C . LEU A 1 102 ? -20.343 0.356 18.842 1.00 90.50 102 LEU A C 1
ATOM 840 O O . LEU A 1 102 ? -20.192 -0.392 17.875 1.00 90.50 102 LEU A O 1
ATOM 844 N N . GLU A 1 103 ? -20.053 1.656 18.815 1.00 89.75 103 GLU A N 1
ATOM 845 C CA . GLU A 1 103 ? -19.554 2.350 17.625 1.00 89.75 103 GLU A CA 1
ATOM 846 C C . GLU A 1 103 ? -18.227 1.755 17.138 1.00 89.75 103 GLU A C 1
ATOM 848 O O . GLU A 1 103 ? -18.096 1.430 15.959 1.00 89.75 103 GLU A O 1
ATOM 853 N N . ASP A 1 104 ? -17.275 1.483 18.039 1.00 90.00 104 ASP A N 1
ATOM 854 C CA . ASP A 1 104 ? -16.008 0.824 17.695 1.00 90.00 104 ASP A CA 1
ATOM 855 C C . ASP A 1 104 ? -16.227 -0.527 16.986 1.00 90.00 104 ASP A C 1
ATOM 857 O O . ASP A 1 104 ? -15.571 -0.835 15.983 1.00 90.00 104 ASP A O 1
ATOM 861 N N . ILE A 1 105 ? -17.163 -1.346 17.481 1.00 90.44 105 ILE A N 1
ATOM 862 C CA . ILE A 1 105 ? -17.491 -2.647 16.883 1.00 90.44 105 ILE A CA 1
ATOM 863 C C . ILE A 1 105 ? -18.118 -2.462 15.497 1.00 90.44 105 ILE A C 1
ATOM 865 O O . ILE A 1 105 ? -17.703 -3.136 14.547 1.00 90.44 105 ILE A O 1
ATOM 869 N N . LEU A 1 106 ? -19.085 -1.551 15.360 1.00 91.44 106 LEU A N 1
ATOM 870 C CA . LEU A 1 106 ? -19.747 -1.273 14.082 1.00 91.44 106 LEU A CA 1
ATOM 871 C C . LEU A 1 106 ? -18.759 -0.726 13.044 1.00 91.44 106 LEU A C 1
ATOM 873 O O . LEU A 1 106 ? -18.749 -1.187 11.896 1.00 91.44 106 LEU A O 1
ATOM 877 N N . SER A 1 107 ? -17.864 0.170 13.452 1.00 92.00 107 SER A N 1
ATOM 878 C CA . SER A 1 107 ? -16.784 0.691 12.617 1.00 92.00 107 SER A CA 1
ATOM 879 C C . SER A 1 107 ? -15.834 -0.403 12.156 1.00 92.00 107 SER A C 1
ATOM 881 O O . SER A 1 107 ? -15.488 -0.453 10.976 1.00 92.00 107 SER A O 1
ATOM 883 N N . MET A 1 108 ? -15.437 -1.328 13.037 1.00 92.56 108 MET A N 1
ATOM 884 C CA . MET A 1 108 ? -14.584 -2.454 12.644 1.00 92.56 108 MET A CA 1
ATOM 885 C C . MET A 1 108 ? -15.270 -3.379 11.633 1.00 92.56 108 MET A C 1
ATOM 887 O O . MET A 1 108 ? -14.644 -3.761 10.643 1.00 92.56 108 MET A O 1
ATOM 891 N N . VAL A 1 109 ? -16.548 -3.720 11.833 1.00 92.88 109 VAL A N 1
ATOM 892 C CA . VAL A 1 109 ? -17.308 -4.558 10.885 1.00 92.88 109 VAL A CA 1
ATOM 893 C C . VAL A 1 109 ? -17.435 -3.863 9.529 1.00 92.88 109 VAL A C 1
ATOM 895 O O . VAL A 1 109 ? -17.179 -4.472 8.486 1.00 92.88 109 VAL A O 1
ATOM 898 N N . THR A 1 110 ? -17.752 -2.570 9.537 1.00 94.00 110 THR A N 1
ATOM 899 C CA . THR A 1 110 ? -17.878 -1.762 8.318 1.00 94.00 110 THR A CA 1
ATOM 900 C C . THR A 1 110 ? -16.536 -1.645 7.595 1.00 94.00 110 THR A C 1
ATOM 902 O O . THR A 1 110 ? -16.460 -1.846 6.382 1.00 94.00 110 THR A O 1
ATOM 905 N N . LEU A 1 111 ? -15.446 -1.417 8.333 1.00 94.75 111 LEU A N 1
ATOM 906 C CA . LEU A 1 111 ? -14.089 -1.378 7.793 1.00 94.75 111 LEU A CA 1
ATOM 907 C C . LEU A 1 111 ? -13.679 -2.718 7.174 1.00 94.75 111 LEU A C 1
ATOM 909 O O . LEU A 1 111 ? -13.078 -2.733 6.100 1.00 94.75 111 LEU A O 1
ATOM 913 N N . ALA A 1 112 ? -14.015 -3.839 7.818 1.00 94.19 112 ALA A N 1
ATOM 914 C CA . ALA A 1 112 ? -13.749 -5.173 7.289 1.00 94.19 112 ALA A CA 1
ATOM 915 C C . ALA A 1 112 ? -14.482 -5.407 5.959 1.00 94.19 112 ALA A C 1
ATOM 917 O O . ALA A 1 112 ? -13.875 -5.886 4.997 1.00 94.19 112 ALA A O 1
ATOM 918 N N . ALA A 1 113 ? -15.761 -5.026 5.878 1.00 93.44 113 ALA A N 1
ATOM 919 C CA . ALA A 1 113 ? -16.544 -5.123 4.648 1.00 93.44 113 ALA A CA 1
ATOM 920 C C . ALA A 1 113 ? -15.961 -4.238 3.533 1.00 93.44 113 ALA A C 1
ATOM 922 O O . ALA A 1 113 ? -15.803 -4.693 2.398 1.00 93.44 113 ALA A O 1
ATOM 923 N N . THR A 1 114 ? -15.572 -3.003 3.859 1.00 93.62 114 THR A N 1
ATOM 924 C CA . THR A 1 114 ? -14.938 -2.074 2.914 1.00 93.62 114 THR A CA 1
ATOM 925 C C . THR A 1 114 ? -13.599 -2.600 2.403 1.00 93.62 114 THR A C 1
ATOM 927 O O . THR A 1 114 ? -13.402 -2.645 1.191 1.00 93.62 114 THR A O 1
ATOM 930 N N . LEU A 1 115 ? -12.715 -3.087 3.283 1.00 93.69 115 LEU A N 1
ATOM 931 C CA . LEU A 1 115 ? -11.455 -3.728 2.884 1.00 93.69 115 LEU A CA 1
ATOM 932 C C . LEU A 1 115 ? -11.685 -4.937 1.977 1.00 93.69 115 LEU A C 1
ATOM 934 O O . LEU A 1 115 ? -10.966 -5.117 0.998 1.00 93.69 115 LEU A O 1
ATOM 938 N N . THR A 1 116 ? -12.682 -5.762 2.302 1.00 93.12 116 THR A N 1
ATOM 939 C CA . THR A 1 116 ? -12.980 -6.976 1.535 1.00 93.12 116 THR A CA 1
ATOM 940 C C . THR A 1 116 ? -13.440 -6.632 0.123 1.00 93.12 116 THR A C 1
ATOM 942 O O . THR A 1 116 ? -12.927 -7.211 -0.829 1.00 93.12 116 THR A O 1
ATOM 945 N N . ARG A 1 117 ? -14.345 -5.654 -0.033 1.00 92.88 117 ARG A N 1
ATOM 946 C CA . ARG A 1 117 ? -14.769 -5.172 -1.359 1.00 92.88 117 ARG A CA 1
ATOM 947 C C . ARG A 1 117 ? -13.599 -4.583 -2.143 1.00 92.88 117 ARG A C 1
ATOM 949 O O . ARG A 1 117 ? -13.395 -4.956 -3.291 1.00 92.88 117 ARG A O 1
ATOM 956 N N . LEU A 1 118 ? -12.796 -3.744 -1.488 1.00 93.88 118 LEU A N 1
ATOM 957 C CA . LEU A 1 118 ? -11.642 -3.081 -2.091 1.00 93.88 118 LEU A CA 1
ATOM 958 C C . LEU A 1 118 ? -10.582 -4.069 -2.612 1.00 93.88 118 LEU A C 1
ATOM 960 O O . LEU A 1 118 ? -9.993 -3.845 -3.663 1.00 93.88 118 LEU A O 1
ATOM 964 N N . LEU A 1 119 ? -10.334 -5.161 -1.884 1.00 92.19 119 LEU A N 1
ATOM 965 C CA . LEU A 1 119 ? -9.386 -6.216 -2.274 1.00 92.19 119 LEU A CA 1
ATOM 966 C C . LEU A 1 119 ? -9.972 -7.242 -3.258 1.00 92.19 119 LEU A C 1
ATOM 968 O O . LEU A 1 119 ? -9.222 -8.006 -3.876 1.00 92.19 119 LEU A O 1
ATOM 972 N N . ALA A 1 120 ? -11.298 -7.333 -3.345 1.00 93.31 120 ALA A N 1
ATOM 973 C CA . ALA A 1 120 ? -11.968 -8.222 -4.283 1.00 93.31 120 ALA A CA 1
ATOM 974 C C . ALA A 1 120 ? -11.963 -7.610 -5.685 1.00 93.31 120 ALA A C 1
ATOM 976 O O . ALA A 1 120 ? -11.463 -8.240 -6.616 1.00 93.31 120 ALA A O 1
ATOM 977 N N . ASP A 1 121 ? -12.468 -6.381 -5.801 1.00 93.06 121 ASP A N 1
ATOM 978 C CA . ASP A 1 121 ? -12.497 -5.636 -7.053 1.00 93.06 121 ASP A CA 1
ATOM 979 C C . ASP A 1 121 ? -12.432 -4.120 -6.788 1.00 93.06 121 ASP A C 1
ATOM 981 O O . ASP A 1 121 ? -13.461 -3.477 -6.559 1.00 93.06 121 ASP A O 1
ATOM 985 N N . PRO A 1 122 ? -11.226 -3.527 -6.810 1.00 94.00 122 PRO A N 1
ATOM 986 C CA . PRO A 1 122 ? -11.061 -2.093 -6.625 1.00 94.00 122 PRO A CA 1
ATOM 987 C C . PRO A 1 122 ? -11.661 -1.277 -7.782 1.00 94.00 122 PRO A C 1
ATOM 989 O O . PRO A 1 122 ? -11.908 -0.088 -7.623 1.00 94.00 122 PRO A O 1
ATOM 992 N N . TRP A 1 123 ? -11.939 -1.888 -8.935 1.00 94.75 123 TRP A N 1
ATOM 993 C CA . TRP A 1 123 ? -12.441 -1.178 -10.113 1.00 94.75 123 TRP A CA 1
ATOM 994 C C . TRP A 1 123 ? -13.968 -1.206 -10.243 1.00 94.75 123 TRP A C 1
ATOM 996 O O . TRP A 1 123 ? -14.505 -0.552 -11.132 1.00 94.75 123 TRP A O 1
ATOM 1006 N N . ALA A 1 124 ? -14.677 -1.940 -9.380 1.00 90.12 124 ALA A N 1
ATOM 1007 C CA . ALA A 1 124 ? -16.137 -2.066 -9.436 1.00 90.12 124 ALA A CA 1
ATOM 1008 C C . ALA A 1 124 ? -16.904 -0.832 -8.927 1.00 90.12 124 ALA A C 1
ATOM 1010 O O . ALA A 1 124 ? -18.124 -0.771 -9.077 1.00 90.12 124 ALA A O 1
ATOM 1011 N N . GLY A 1 125 ? -16.228 0.109 -8.268 1.00 81.75 125 GLY A N 1
ATOM 1012 C CA . GLY A 1 125 ? -16.868 1.202 -7.541 1.00 81.75 125 GLY A CA 1
ATOM 1013 C C . GLY A 1 125 ? -16.290 2.573 -7.861 1.00 81.75 125 GLY A C 1
ATOM 1014 O O . GLY A 1 125 ? -15.943 2.880 -8.998 1.00 81.75 125 GLY A O 1
ATOM 1015 N N . GLU A 1 126 ? -16.225 3.413 -6.830 1.00 82.00 126 GLU A N 1
ATOM 1016 C CA . GLU A 1 126 ? -15.645 4.751 -6.915 1.00 82.00 126 GLU A CA 1
ATOM 1017 C C . GLU A 1 126 ? -14.151 4.712 -7.247 1.00 82.00 126 GLU A C 1
ATOM 1019 O O . GLU A 1 126 ? -13.433 3.776 -6.887 1.00 82.00 126 GLU A O 1
ATOM 1024 N N . THR A 1 127 ? -13.674 5.775 -7.895 1.00 87.44 127 THR A N 1
ATOM 1025 C CA . THR A 1 127 ? -12.256 5.953 -8.203 1.00 87.44 127 THR A CA 1
ATOM 1026 C C . THR A 1 127 ? -11.423 5.933 -6.924 1.00 87.44 127 THR A C 1
ATOM 1028 O O . THR A 1 127 ? -11.594 6.760 -6.027 1.00 87.44 127 THR A O 1
ATOM 1031 N N . ILE A 1 128 ? -10.475 5.004 -6.860 1.00 93.25 128 ILE A N 1
ATOM 1032 C CA . ILE A 1 128 ? -9.570 4.855 -5.723 1.00 93.25 128 ILE A CA 1
ATOM 1033 C C . ILE A 1 128 ? -8.370 5.781 -5.880 1.00 93.25 128 ILE A C 1
ATOM 1035 O O . ILE A 1 128 ? -7.859 6.023 -6.970 1.00 93.25 128 ILE A O 1
ATOM 1039 N N . HIS A 1 129 ? -7.875 6.274 -4.750 1.00 95.69 129 HIS A N 1
ATOM 1040 C CA . HIS A 1 129 ? -6.688 7.109 -4.716 1.00 95.69 129 HIS A CA 1
ATOM 1041 C C . HIS A 1 129 ? -5.441 6.359 -5.228 1.00 95.69 129 HIS A C 1
ATOM 1043 O O . HIS A 1 129 ? -5.167 5.237 -4.806 1.00 95.69 129 HIS A O 1
ATOM 1049 N N . ALA A 1 130 ? -4.610 7.010 -6.049 1.00 97.00 130 ALA A N 1
ATOM 1050 C CA . ALA A 1 130 ? -3.438 6.392 -6.685 1.00 97.00 130 ALA A CA 1
ATOM 1051 C C . ALA A 1 130 ? -2.464 5.711 -5.697 1.00 97.00 130 ALA A C 1
ATOM 1053 O O . ALA A 1 130 ? -1.971 4.615 -5.954 1.00 97.00 130 ALA A O 1
ATOM 1054 N N . LEU A 1 131 ? -2.225 6.325 -4.529 1.00 97.38 131 LEU A N 1
ATOM 1055 C CA . LEU A 1 131 ? -1.435 5.720 -3.438 1.00 97.38 131 LEU A CA 1
ATOM 1056 C C . LEU A 1 131 ? -2.003 4.378 -2.953 1.00 97.38 131 LEU A C 1
ATOM 1058 O O . LEU A 1 131 ? -1.244 3.440 -2.708 1.00 97.38 131 LEU A O 1
ATOM 1062 N N . ASP A 1 132 ? -3.326 4.295 -2.818 1.00 96.75 132 ASP A N 1
ATOM 1063 C CA . ASP A 1 132 ? -4.010 3.082 -2.376 1.00 96.75 132 ASP A CA 1
ATOM 1064 C C . ASP A 1 132 ? -3.925 2.026 -3.493 1.00 96.75 132 ASP A C 1
ATOM 1066 O O . ASP A 1 132 ? -3.680 0.854 -3.214 1.00 96.75 132 ASP A O 1
ATOM 1070 N N . MET A 1 133 ? -4.011 2.442 -4.763 1.00 97.75 133 MET A N 1
ATOM 1071 C CA . MET A 1 133 ? -3.851 1.557 -5.920 1.00 97.75 133 MET A CA 1
ATOM 1072 C C . MET A 1 133 ? -2.434 0.963 -6.020 1.00 97.75 133 MET A C 1
ATOM 1074 O O . MET A 1 133 ? -2.280 -0.246 -6.197 1.00 97.75 133 MET A O 1
ATOM 1078 N N . ALA A 1 134 ? -1.383 1.760 -5.794 1.00 97.94 134 ALA A N 1
ATOM 1079 C CA . ALA A 1 134 ? -0.004 1.258 -5.734 1.00 97.94 134 ALA A CA 1
ATOM 1080 C C . ALA A 1 134 ? 0.185 0.227 -4.601 1.00 97.94 134 ALA A C 1
ATOM 1082 O O . ALA A 1 134 ? 0.880 -0.786 -4.755 1.00 97.94 134 ALA A O 1
ATOM 1083 N N . ALA A 1 135 ? -0.456 0.466 -3.454 1.00 97.62 135 ALA A N 1
ATOM 1084 C CA . ALA A 1 135 ? -0.451 -0.449 -2.320 1.00 97.62 135 ALA A CA 1
ATOM 1085 C C . ALA A 1 135 ? -1.245 -1.743 -2.590 1.00 97.62 135 ALA A C 1
ATOM 1087 O O . ALA A 1 135 ? -0.824 -2.831 -2.173 1.00 97.62 135 ALA A O 1
ATOM 1088 N N . LEU A 1 136 ? -2.361 -1.651 -3.318 1.00 97.56 136 LEU A N 1
ATOM 1089 C CA . LEU A 1 136 ? -3.125 -2.805 -3.793 1.00 97.56 136 LEU A CA 1
ATOM 1090 C C . LEU A 1 136 ? -2.313 -3.637 -4.785 1.00 97.56 136 LEU A C 1
ATOM 1092 O O . LEU A 1 136 ? -2.243 -4.851 -4.610 1.00 97.56 136 LEU A O 1
ATOM 1096 N N . GLY A 1 137 ? -1.607 -3.005 -5.728 1.00 97.94 137 GLY A N 1
ATOM 1097 C CA . GLY A 1 137 ? -0.704 -3.702 -6.648 1.00 97.94 137 GLY A CA 1
ATOM 1098 C C . GLY A 1 137 ? 0.339 -4.542 -5.910 1.00 97.94 137 GLY A C 1
ATOM 1099 O O . GLY A 1 137 ? 0.495 -5.732 -6.183 1.00 97.94 137 GLY A O 1
ATOM 1100 N N . TYR A 1 138 ? 0.959 -3.972 -4.871 1.00 97.12 138 TYR A N 1
ATOM 1101 C CA . TYR A 1 138 ? 1.873 -4.716 -3.998 1.00 97.12 138 TYR A CA 1
ATOM 1102 C C . TYR A 1 138 ? 1.187 -5.860 -3.252 1.00 97.12 138 TYR A C 1
ATOM 1104 O O . TYR A 1 138 ? 1.758 -6.938 -3.090 1.00 97.12 138 TYR A O 1
ATOM 1112 N N . THR A 1 139 ? -0.045 -5.647 -2.802 1.00 96.81 139 THR A N 1
ATOM 1113 C CA . THR A 1 139 ? -0.816 -6.675 -2.098 1.00 96.81 139 THR A CA 1
ATOM 1114 C C . THR A 1 139 ? -1.162 -7.850 -3.014 1.00 96.81 139 THR A C 1
ATOM 1116 O O . THR A 1 139 ? -1.015 -8.996 -2.591 1.00 96.81 139 THR A O 1
ATOM 1119 N N . TYR A 1 140 ? -1.566 -7.585 -4.258 1.00 97.81 140 TYR A N 1
ATOM 1120 C CA . TYR A 1 140 ? -1.857 -8.616 -5.254 1.00 97.81 140 TYR A CA 1
ATOM 1121 C C . TYR A 1 140 ? -0.612 -9.383 -5.678 1.00 97.81 140 TYR A C 1
ATOM 1123 O O . TYR A 1 140 ? -0.657 -10.610 -5.762 1.00 97.81 140 TYR A O 1
ATOM 1131 N N . ASP A 1 141 ? 0.512 -8.692 -5.857 1.00 97.31 141 ASP A N 1
ATOM 1132 C CA . ASP A 1 141 ? 1.778 -9.333 -6.206 1.00 97.31 141 ASP A CA 1
ATOM 1133 C C . ASP A 1 141 ? 2.202 -10.347 -5.129 1.00 97.31 141 ASP A C 1
ATOM 1135 O O . ASP A 1 141 ? 2.447 -11.520 -5.413 1.00 97.31 141 ASP A O 1
ATOM 1139 N N . GLN A 1 142 ? 2.157 -9.937 -3.857 1.00 95.81 142 GLN A N 1
ATOM 1140 C CA . GLN A 1 142 ? 2.454 -10.826 -2.727 1.00 95.81 142 GLN A CA 1
ATOM 1141 C C . GLN A 1 142 ? 1.453 -11.980 -2.580 1.00 95.81 142 GLN A C 1
ATOM 1143 O O . GLN A 1 142 ? 1.785 -13.015 -2.004 1.00 95.81 142 GLN A O 1
ATOM 1148 N N . ALA A 1 143 ? 0.232 -11.812 -3.089 1.00 95.38 143 ALA A N 1
ATOM 1149 C CA . ALA A 1 143 ? -0.790 -12.852 -3.119 1.00 95.38 143 ALA A CA 1
ATOM 1150 C C . ALA A 1 143 ? -0.680 -13.777 -4.347 1.00 95.38 143 ALA A C 1
ATOM 1152 O O . ALA A 1 143 ? -1.495 -14.688 -4.480 1.00 95.38 143 ALA A O 1
ATOM 1153 N N . GLY A 1 144 ? 0.290 -13.560 -5.244 1.00 96.88 144 GLY A N 1
ATOM 1154 C CA . GLY A 1 144 ? 0.434 -14.347 -6.470 1.00 96.88 144 GLY A CA 1
ATOM 1155 C C . GLY A 1 144 ? -0.663 -14.078 -7.503 1.00 96.88 144 GLY A C 1
ATOM 1156 O O . GLY A 1 144 ? -1.002 -14.974 -8.273 1.00 96.88 144 GLY A O 1
ATOM 1157 N N . ARG A 1 145 ? -1.223 -12.861 -7.517 1.00 97.75 145 ARG A N 1
ATOM 1158 C CA . ARG A 1 145 ? -2.263 -12.389 -8.448 1.00 97.75 145 ARG A CA 1
ATOM 1159 C C . ARG A 1 145 ? -1.659 -11.392 -9.453 1.00 97.75 145 ARG A C 1
ATOM 1161 O O . ARG A 1 145 ? -1.812 -10.181 -9.286 1.00 97.75 145 ARG A O 1
ATOM 1168 N N . PRO A 1 146 ? -0.883 -11.863 -10.450 1.00 97.81 146 PRO A N 1
ATOM 1169 C CA . PRO A 1 146 ? -0.055 -10.993 -11.284 1.00 97.81 146 PRO A CA 1
ATOM 1170 C C . PRO A 1 146 ? -0.864 -10.062 -12.193 1.00 97.81 146 PRO A C 1
ATOM 1172 O O . PRO A 1 146 ? -0.437 -8.934 -12.418 1.00 97.81 146 PRO A O 1
ATOM 1175 N N . ALA A 1 147 ? -2.023 -10.499 -12.691 1.00 97.69 147 ALA A N 1
ATOM 1176 C CA . ALA A 1 147 ? -2.849 -9.689 -13.586 1.00 97.69 147 ALA A CA 1
ATOM 1177 C C . ALA A 1 147 ? -3.427 -8.466 -12.857 1.00 97.69 147 ALA A C 1
ATOM 1179 O O . ALA A 1 147 ? -3.334 -7.337 -13.340 1.00 97.69 147 ALA A O 1
ATOM 1180 N N . GLU A 1 148 ? -3.969 -8.676 -11.657 1.00 98.12 148 GLU A N 1
ATOM 1181 C CA . GLU A 1 148 ? -4.494 -7.606 -10.814 1.00 98.12 148 GLU A CA 1
ATOM 1182 C C . GLU A 1 148 ? -3.375 -6.703 -10.289 1.00 98.12 148 GLU A C 1
ATOM 1184 O O . GLU A 1 148 ? -3.554 -5.487 -10.221 1.00 98.12 148 GLU A O 1
ATOM 1189 N N . ALA A 1 149 ? -2.208 -7.274 -9.971 1.00 98.44 149 ALA A N 1
ATOM 1190 C CA . ALA A 1 149 ? -1.034 -6.506 -9.570 1.00 98.44 149 ALA A CA 1
ATOM 1191 C C . ALA A 1 149 ? -0.572 -5.547 -10.673 1.00 98.44 149 ALA A C 1
ATOM 1193 O O . ALA A 1 149 ? -0.402 -4.357 -10.417 1.00 98.44 149 ALA A O 1
ATOM 1194 N N . GLU A 1 150 ? -0.414 -6.048 -11.902 1.00 98.44 150 GLU A N 1
ATOM 1195 C CA . GLU A 1 150 ? -0.027 -5.231 -13.053 1.00 98.44 150 GLU A CA 1
ATOM 1196 C C . GLU A 1 150 ? -1.043 -4.121 -13.312 1.00 98.44 150 GLU A C 1
ATOM 1198 O O . GLU A 1 150 ? -0.653 -2.958 -13.433 1.00 98.44 150 GLU A O 1
ATOM 1203 N N . ARG A 1 151 ? -2.337 -4.466 -13.355 1.00 97.94 151 ARG A N 1
ATOM 1204 C CA . ARG A 1 151 ? -3.404 -3.487 -13.585 1.00 97.94 151 ARG A CA 1
ATOM 1205 C C . ARG A 1 151 ? -3.355 -2.374 -12.542 1.00 97.94 151 ARG A C 1
ATOM 1207 O O . ARG A 1 151 ? -3.381 -1.208 -12.913 1.00 97.94 151 ARG A O 1
ATOM 1214 N N . ALA A 1 152 ? -3.219 -2.725 -11.264 1.00 98.25 152 ALA A N 1
ATOM 1215 C CA . ALA A 1 152 ? -3.149 -1.751 -10.180 1.00 98.25 152 ALA A CA 1
ATOM 1216 C C . ALA A 1 152 ? -1.881 -0.880 -10.250 1.00 98.25 152 ALA A C 1
ATOM 1218 O O . ALA A 1 152 ? -1.956 0.329 -10.051 1.00 98.25 152 ALA A O 1
ATOM 1219 N N . TYR A 1 153 ? -0.714 -1.444 -10.575 1.00 98.56 153 TYR A N 1
ATOM 1220 C CA . TYR A 1 153 ? 0.496 -0.633 -10.739 1.00 98.56 153 TYR A CA 1
ATOM 1221 C C . TYR A 1 153 ? 0.383 0.355 -11.903 1.00 98.56 153 TYR A C 1
ATOM 1223 O O . TYR A 1 153 ? 0.745 1.518 -11.738 1.00 98.56 153 TYR A O 1
ATOM 1231 N N . ARG A 1 154 ? -0.136 -0.082 -13.057 1.00 98.12 154 ARG A N 1
ATOM 1232 C CA . ARG A 1 154 ? -0.327 0.793 -14.224 1.00 98.12 154 ARG A CA 1
ATOM 1233 C C . ARG A 1 154 ? -1.331 1.910 -13.929 1.00 98.12 154 ARG A C 1
ATOM 1235 O O . ARG A 1 154 ? -1.041 3.065 -14.215 1.00 98.12 154 ARG A O 1
ATOM 1242 N N . ASP A 1 155 ? -2.447 1.575 -13.290 1.00 97.25 155 ASP A N 1
ATOM 1243 C CA . ASP A 1 155 ? -3.485 2.528 -12.874 1.00 97.25 155 ASP A CA 1
ATOM 1244 C C . ASP A 1 155 ? -2.942 3.562 -11.866 1.00 97.25 155 ASP A C 1
ATOM 1246 O O . ASP A 1 155 ? -3.120 4.772 -12.010 1.00 97.25 155 ASP A O 1
ATOM 1250 N N . ALA A 1 156 ? -2.142 3.116 -10.892 1.00 97.75 156 ALA A N 1
ATOM 1251 C CA . ALA A 1 156 ? -1.467 4.029 -9.973 1.00 97.75 156 ALA A CA 1
ATOM 1252 C C . ALA A 1 156 ? -0.508 4.992 -10.698 1.00 97.75 156 ALA A C 1
ATOM 1254 O O . ALA A 1 156 ? -0.455 6.174 -10.358 1.00 97.75 156 ALA A O 1
ATOM 1255 N N . LEU A 1 157 ? 0.240 4.497 -11.690 1.00 97.00 157 LEU A N 1
ATOM 1256 C CA . LEU A 1 157 ? 1.212 5.276 -12.464 1.00 97.00 157 LEU A CA 1
ATOM 1257 C C . LEU A 1 157 ? 0.568 6.240 -13.470 1.00 97.00 157 LEU A C 1
ATOM 1259 O O . LEU A 1 157 ? 1.209 7.226 -13.831 1.00 97.00 157 LEU A O 1
ATOM 1263 N N . SER A 1 158 ? -0.692 6.026 -13.873 1.00 95.81 158 SER A N 1
ATOM 1264 C CA . SER A 1 158 ? -1.440 7.005 -14.680 1.00 95.81 158 SER A CA 1
ATOM 1265 C C . SER A 1 158 ? -1.848 8.266 -13.910 1.00 95.81 158 SER A C 1
ATOM 1267 O O . SER A 1 158 ? -2.366 9.214 -14.501 1.00 95.81 158 SER A O 1
ATOM 1269 N N . HIS A 1 159 ? -1.582 8.315 -12.604 1.00 95.19 159 HIS A N 1
ATOM 1270 C CA . HIS A 1 159 ? -1.899 9.444 -11.743 1.00 95.19 159 HIS A CA 1
ATOM 1271 C C . HIS A 1 159 ? -0.654 9.995 -11.025 1.00 95.19 159 HIS A C 1
ATOM 1273 O O . HIS A 1 159 ? 0.339 9.290 -10.834 1.00 95.19 159 HIS A O 1
ATOM 1279 N N . PRO A 1 160 ? -0.677 11.267 -10.581 1.00 93.31 160 PRO A N 1
ATOM 1280 C CA . PRO A 1 160 ? 0.421 11.832 -9.808 1.00 93.31 160 PRO A CA 1
ATOM 1281 C C . PRO A 1 160 ? 0.660 11.071 -8.494 1.00 93.31 160 PRO A C 1
ATOM 1283 O O . PRO A 1 160 ? -0.213 10.979 -7.633 1.00 93.31 160 PRO A O 1
ATOM 1286 N N . LEU A 1 161 ? 1.886 10.578 -8.326 1.00 93.69 161 LEU A N 1
ATOM 1287 C CA . LEU A 1 161 ? 2.382 9.939 -7.103 1.00 93.69 161 LEU A CA 1
ATOM 1288 C C . LEU A 1 161 ? 3.587 10.701 -6.531 1.00 93.69 161 LEU A C 1
ATOM 1290 O O . LEU A 1 161 ? 4.356 11.251 -7.328 1.00 93.69 161 LEU A O 1
ATOM 1294 N N . PRO A 1 162 ? 3.806 10.680 -5.200 1.00 92.06 162 PRO A N 1
ATOM 1295 C CA . PRO A 1 162 ? 5.086 11.046 -4.596 1.00 92.06 162 PRO A CA 1
ATOM 1296 C C . PRO A 1 162 ? 6.244 10.258 -5.220 1.00 92.06 162 PRO A C 1
ATOM 1298 O O . PRO A 1 162 ? 6.072 9.084 -5.557 1.00 92.06 162 PRO A O 1
ATOM 1301 N N . ASP A 1 163 ? 7.412 10.889 -5.372 1.00 89.19 163 ASP A N 1
ATOM 1302 C CA . ASP A 1 163 ? 8.554 10.314 -6.101 1.00 89.19 163 ASP A CA 1
ATOM 1303 C C . ASP A 1 163 ? 8.987 8.946 -5.549 1.00 89.19 163 ASP A C 1
ATOM 1305 O O . ASP A 1 163 ? 9.247 8.021 -6.316 1.00 89.19 163 ASP A O 1
ATOM 1309 N N . ASP A 1 164 ? 9.006 8.780 -4.225 1.00 88.88 164 ASP A N 1
ATOM 1310 C CA . ASP A 1 164 ? 9.399 7.536 -3.557 1.00 88.88 164 ASP A CA 1
ATOM 1311 C C . ASP A 1 164 ? 8.414 6.386 -3.821 1.00 88.88 164 ASP A C 1
ATOM 1313 O O . ASP A 1 164 ? 8.828 5.240 -4.026 1.00 88.88 164 ASP A O 1
ATOM 1317 N N . VAL A 1 165 ? 7.112 6.685 -3.845 1.00 93.19 165 VAL A N 1
ATOM 1318 C CA . VAL A 1 165 ? 6.063 5.702 -4.143 1.00 93.19 165 VAL A CA 1
ATOM 1319 C C . VAL A 1 165 ? 6.046 5.382 -5.632 1.00 93.19 165 VAL A C 1
ATOM 1321 O O . VAL A 1 165 ? 5.961 4.210 -6.003 1.00 93.19 165 VAL A O 1
ATOM 1324 N N . ARG A 1 166 ? 6.179 6.398 -6.491 1.00 93.88 166 ARG A N 1
ATOM 1325 C CA . ARG A 1 166 ? 6.248 6.231 -7.948 1.00 93.88 166 ARG A CA 1
ATOM 1326 C C . ARG A 1 166 ? 7.405 5.317 -8.335 1.00 93.88 166 ARG A C 1
ATOM 1328 O O . ARG A 1 166 ? 7.215 4.363 -9.082 1.00 93.88 166 ARG A O 1
ATOM 1335 N N . LEU A 1 167 ? 8.573 5.555 -7.743 1.00 92.31 167 LEU A N 1
ATOM 1336 C CA . LEU A 1 167 ? 9.769 4.755 -7.956 1.00 92.31 167 LEU A CA 1
ATOM 1337 C C . LEU A 1 167 ? 9.581 3.293 -7.554 1.00 92.31 167 LEU A C 1
ATOM 1339 O O . LEU A 1 167 ? 9.857 2.383 -8.335 1.00 92.31 167 LEU A O 1
ATOM 1343 N N . GLN A 1 168 ? 9.062 3.058 -6.346 1.00 93.94 168 GLN A N 1
ATOM 1344 C CA . GLN A 1 168 ? 8.762 1.703 -5.882 1.00 93.94 168 GLN A CA 1
ATOM 1345 C C . GLN A 1 168 ? 7.739 1.006 -6.785 1.00 93.94 168 GLN A C 1
ATOM 1347 O O . GLN A 1 168 ? 7.820 -0.206 -6.973 1.00 93.94 168 GLN A O 1
ATOM 1352 N N . THR A 1 169 ? 6.786 1.758 -7.338 1.00 97.19 169 THR A N 1
ATOM 1353 C CA . THR A 1 169 ? 5.747 1.230 -8.230 1.00 97.19 169 THR A CA 1
ATOM 1354 C C . THR A 1 169 ? 6.342 0.799 -9.571 1.00 97.19 169 THR A C 1
ATOM 1356 O O . THR A 1 169 ? 6.103 -0.333 -9.988 1.00 97.19 169 THR A O 1
ATOM 1359 N N . TYR A 1 170 ? 7.200 1.622 -10.188 1.00 97.12 170 TYR A N 1
ATOM 1360 C CA . TYR A 1 170 ? 7.943 1.241 -11.397 1.00 97.12 170 TYR A CA 1
ATOM 1361 C C . TYR A 1 170 ? 8.856 0.030 -11.173 1.00 97.12 170 TYR A C 1
ATOM 1363 O O . TYR A 1 170 ? 8.817 -0.917 -11.959 1.00 97.12 170 TYR A O 1
ATOM 1371 N N . SER A 1 171 ? 9.636 0.022 -10.085 1.00 95.75 171 SER A N 1
ATOM 1372 C CA . SER A 1 171 ? 10.526 -1.100 -9.742 1.00 95.75 171 SER A CA 1
ATOM 1373 C C . SER A 1 171 ? 9.741 -2.411 -9.613 1.00 95.75 171 SER A C 1
ATOM 1375 O O . SER A 1 171 ? 10.073 -3.413 -10.253 1.00 95.75 171 SER A O 1
ATOM 1377 N N . ARG A 1 172 ? 8.623 -2.397 -8.874 1.00 98.00 172 ARG A N 1
ATOM 1378 C CA . ARG A 1 172 ? 7.765 -3.580 -8.698 1.00 98.00 172 ARG A CA 1
ATOM 1379 C C . ARG A 1 172 ? 7.101 -4.031 -9.997 1.00 98.00 172 ARG A C 1
ATOM 1381 O O . ARG A 1 172 ? 7.090 -5.232 -10.265 1.00 98.00 172 ARG A O 1
ATOM 1388 N N . LEU A 1 173 ? 6.591 -3.107 -10.813 1.00 98.56 173 LEU A N 1
ATOM 1389 C CA . LEU A 1 173 ? 5.996 -3.439 -12.110 1.00 98.56 173 LEU A CA 1
ATOM 1390 C C . LEU A 1 173 ? 7.035 -4.059 -13.057 1.00 98.56 173 LEU A C 1
ATOM 1392 O O . LEU A 1 173 ? 6.784 -5.119 -13.629 1.00 98.56 173 LEU A O 1
ATOM 1396 N N . GLY A 1 174 ? 8.231 -3.474 -13.151 1.00 97.69 174 GLY A N 1
ATOM 1397 C CA . GLY A 1 174 ? 9.324 -4.027 -13.954 1.00 97.69 174 GLY A CA 1
ATOM 1398 C C . GLY A 1 174 ? 9.750 -5.425 -13.488 1.00 97.69 174 GLY A C 1
ATOM 1399 O O . GLY A 1 174 ? 9.915 -6.335 -14.302 1.00 97.69 174 GLY A O 1
ATOM 1400 N N . GLN A 1 175 ? 9.861 -5.646 -12.173 1.00 97.38 175 GLN A N 1
ATOM 1401 C CA . GLN A 1 175 ? 10.171 -6.963 -11.598 1.00 97.38 175 GLN A CA 1
ATOM 1402 C C . GLN A 1 175 ? 9.056 -7.993 -11.836 1.00 97.38 175 GLN A C 1
ATOM 1404 O O . GLN A 1 175 ? 9.340 -9.174 -12.062 1.00 97.38 175 GLN A O 1
ATOM 1409 N N . LEU A 1 176 ? 7.790 -7.570 -11.791 1.00 98.38 176 LEU A N 1
ATOM 1410 C CA . LEU A 1 176 ? 6.639 -8.405 -12.125 1.00 98.38 176 LEU A CA 1
ATOM 1411 C C . LEU A 1 176 ? 6.688 -8.839 -13.595 1.00 98.38 176 LEU A C 1
ATOM 1413 O O . LEU A 1 176 ? 6.708 -10.039 -13.865 1.00 98.38 176 LEU A O 1
ATOM 1417 N N . LEU A 1 177 ? 6.803 -7.893 -14.530 1.00 98.31 177 LEU A N 1
ATOM 1418 C CA . LEU A 1 177 ? 6.868 -8.174 -15.970 1.00 98.31 177 LEU A CA 1
ATOM 1419 C C . LEU A 1 177 ? 8.064 -9.067 -16.325 1.00 98.31 177 LEU A C 1
ATOM 1421 O O . LEU A 1 177 ? 7.930 -10.023 -17.092 1.00 98.31 177 LEU A O 1
ATOM 1425 N N . LYS A 1 178 ? 9.215 -8.836 -15.684 1.00 96.38 178 LYS A N 1
ATOM 1426 C CA . LYS A 1 178 ? 10.402 -9.683 -15.835 1.00 96.38 178 LYS A CA 1
ATOM 1427 C C . LYS A 1 178 ? 10.172 -11.115 -15.345 1.00 96.38 178 LYS A C 1
ATOM 1429 O O . LYS A 1 178 ? 10.577 -12.055 -16.028 1.00 96.38 178 LYS A O 1
ATOM 1434 N N . ARG A 1 179 ? 9.503 -11.316 -14.199 1.00 96.94 179 ARG A N 1
ATOM 1435 C CA . ARG A 1 179 ? 9.120 -12.667 -13.731 1.00 96.94 179 ARG A CA 1
ATOM 1436 C C . ARG A 1 179 ? 8.171 -13.359 -14.709 1.00 96.94 179 ARG A C 1
ATOM 1438 O O . ARG A 1 179 ? 8.311 -14.560 -14.916 1.00 96.94 179 ARG A O 1
ATOM 1445 N N . LEU A 1 180 ? 7.273 -12.603 -15.339 1.00 97.56 180 LEU A N 1
ATOM 1446 C CA . LEU A 1 180 ? 6.342 -13.088 -16.364 1.00 97.56 180 LEU A CA 1
ATOM 1447 C C . LEU A 1 180 ? 6.983 -13.268 -17.754 1.00 97.56 180 LEU A C 1
ATOM 1449 O O . LEU A 1 180 ? 6.281 -13.623 -18.693 1.00 97.56 180 LEU A O 1
ATOM 1453 N N . GLN A 1 181 ? 8.296 -13.035 -17.899 1.00 97.12 181 GLN A N 1
ATOM 1454 C CA . GLN A 1 181 ? 9.038 -13.098 -19.170 1.00 97.12 181 GLN A CA 1
ATOM 1455 C C . GLN A 1 181 ? 8.551 -12.114 -20.253 1.00 97.12 181 GLN A C 1
ATOM 1457 O O . GLN A 1 181 ? 8.918 -12.241 -21.420 1.00 97.12 181 GLN A O 1
ATOM 1462 N N . ARG A 1 182 ? 7.791 -11.079 -19.876 1.00 97.75 182 ARG A N 1
ATOM 1463 C CA . ARG A 1 182 ? 7.343 -9.991 -20.764 1.00 97.75 182 ARG A CA 1
ATOM 1464 C C . ARG A 1 182 ? 8.410 -8.897 -20.817 1.00 97.75 182 ARG A C 1
ATOM 1466 O O . ARG A 1 182 ? 8.229 -7.789 -20.320 1.00 97.75 182 ARG A O 1
ATOM 1473 N N . LEU A 1 183 ? 9.581 -9.262 -21.343 1.00 97.12 183 LEU A N 1
ATOM 1474 C CA . LEU A 1 183 ? 10.799 -8.451 -21.249 1.00 97.12 183 LEU A CA 1
ATOM 1475 C C . LEU A 1 183 ? 10.728 -7.145 -22.048 1.00 97.12 183 LEU A C 1
ATOM 1477 O O . LEU A 1 183 ? 11.285 -6.149 -21.596 1.00 97.12 183 LEU A O 1
ATOM 1481 N N . SER A 1 184 ? 10.033 -7.131 -23.186 1.00 96.94 184 SER A N 1
ATOM 1482 C CA . SER A 1 184 ? 9.812 -5.913 -23.977 1.00 96.94 184 SER A CA 1
ATOM 1483 C C . SER A 1 184 ? 9.021 -4.866 -23.191 1.00 96.94 184 SER A C 1
ATOM 1485 O O . SER A 1 184 ? 9.462 -3.731 -23.055 1.00 96.94 184 SER A O 1
ATOM 1487 N N . GLU A 1 185 ? 7.911 -5.268 -22.574 1.00 97.94 185 GLU A N 1
ATOM 1488 C CA . GLU A 1 185 ? 7.083 -4.374 -21.754 1.00 97.94 185 GLU A CA 1
ATOM 1489 C C . GLU A 1 185 ? 7.788 -3.945 -20.461 1.00 97.94 185 GLU A C 1
ATOM 1491 O O . GLU A 1 185 ? 7.584 -2.836 -19.963 1.00 97.94 185 GLU A O 1
ATOM 1496 N N . ALA A 1 186 ? 8.642 -4.810 -19.902 1.00 97.81 186 ALA A N 1
ATOM 1497 C CA . ALA A 1 186 ? 9.501 -4.430 -18.786 1.00 97.81 186 ALA A CA 1
ATOM 1498 C C . ALA A 1 186 ? 10.488 -3.324 -19.200 1.00 97.81 186 ALA A C 1
ATOM 1500 O O . ALA A 1 186 ? 10.683 -2.375 -18.443 1.00 97.81 186 ALA A O 1
ATOM 1501 N N . ALA A 1 187 ? 11.058 -3.410 -20.409 1.00 97.44 187 ALA A N 1
ATOM 1502 C CA . ALA A 1 187 ? 11.947 -2.387 -20.950 1.00 97.44 187 ALA A CA 1
ATOM 1503 C C . ALA A 1 187 ? 11.230 -1.046 -21.160 1.00 97.44 187 ALA A C 1
ATOM 1505 O O . ALA A 1 187 ? 11.751 -0.018 -20.734 1.00 97.44 187 ALA A O 1
ATOM 1506 N N . GLU A 1 188 ? 10.018 -1.057 -21.718 1.00 97.06 188 GLU A N 1
ATOM 1507 C CA . GLU A 1 188 ? 9.168 0.142 -21.815 1.00 97.06 188 GLU A CA 1
ATOM 1508 C C . GLU A 1 188 ? 8.920 0.752 -20.427 1.00 97.06 188 GLU A C 1
ATOM 1510 O O . GLU A 1 188 ? 9.167 1.934 -20.209 1.00 97.06 188 GLU A O 1
ATOM 1515 N N . THR A 1 189 ? 8.573 -0.080 -19.439 1.00 97.31 189 THR A N 1
ATOM 1516 C CA . THR A 1 189 ? 8.355 0.366 -18.052 1.00 97.31 189 THR A CA 1
ATOM 1517 C C . THR A 1 189 ? 9.602 1.024 -17.444 1.00 97.31 189 THR A C 1
ATOM 1519 O O . THR A 1 189 ? 9.494 2.001 -16.701 1.00 97.31 189 THR A O 1
ATOM 1522 N N . TRP A 1 190 ? 10.803 0.507 -17.723 1.00 95.50 190 TRP A N 1
ATOM 1523 C CA . TRP A 1 190 ? 12.052 1.111 -17.243 1.00 95.50 190 TRP A CA 1
ATOM 1524 C C . TRP A 1 190 ? 12.388 2.424 -17.957 1.00 95.50 190 TRP A C 1
ATOM 1526 O O . TRP A 1 190 ? 12.972 3.312 -17.335 1.00 95.50 190 TRP A O 1
ATOM 1536 N N . GLN A 1 191 ? 12.018 2.572 -19.231 1.00 95.38 191 GLN A N 1
ATOM 1537 C CA . GLN A 1 191 ? 12.142 3.845 -19.948 1.00 95.38 191 GLN A CA 1
ATOM 1538 C C . GLN A 1 191 ? 11.171 4.884 -19.378 1.00 95.38 191 GLN A C 1
ATOM 1540 O O . GLN A 1 191 ? 11.605 5.980 -19.022 1.00 95.38 191 GLN A O 1
ATOM 1545 N N . ASP A 1 192 ? 9.906 4.506 -19.175 1.00 94.44 192 ASP A N 1
ATOM 1546 C CA . ASP A 1 192 ? 8.889 5.356 -18.547 1.00 94.44 192 ASP A CA 1
ATOM 1547 C C . ASP A 1 192 ? 9.316 5.801 -17.145 1.00 94.44 192 ASP A C 1
ATOM 1549 O O . ASP A 1 192 ? 9.149 6.966 -16.778 1.00 94.44 192 ASP A O 1
ATOM 1553 N N . TRP A 1 193 ? 9.940 4.905 -16.370 1.00 93.31 193 TRP A N 1
ATOM 1554 C CA . TRP A 1 193 ? 10.536 5.250 -15.080 1.00 93.31 193 TRP A CA 1
ATOM 1555 C C . TRP A 1 193 ? 11.535 6.405 -15.234 1.00 93.31 193 TRP A C 1
ATOM 1557 O O . TRP A 1 193 ? 11.393 7.427 -14.558 1.00 93.31 193 TRP A O 1
ATOM 1567 N N . ILE A 1 194 ? 12.507 6.293 -16.142 1.00 90.81 194 ILE A N 1
ATOM 1568 C CA . ILE A 1 194 ? 13.525 7.334 -16.365 1.00 90.81 194 ILE A CA 1
ATOM 1569 C C . ILE A 1 194 ? 12.886 8.665 -16.793 1.00 90.81 194 ILE A C 1
ATOM 1571 O O . ILE A 1 194 ? 13.332 9.727 -16.358 1.00 90.81 194 ILE A O 1
ATOM 1575 N N . THR A 1 195 ? 11.839 8.623 -17.619 1.00 89.75 195 THR A N 1
ATOM 1576 C CA . THR A 1 195 ? 11.160 9.824 -18.124 1.00 89.75 195 THR A CA 1
ATOM 1577 C C . THR A 1 195 ? 10.299 10.513 -17.063 1.00 89.75 195 THR A C 1
ATOM 1579 O O . THR A 1 195 ? 10.278 11.743 -16.994 1.00 89.75 195 THR A O 1
ATOM 1582 N N . HIS A 1 196 ? 9.583 9.747 -16.237 1.00 86.31 196 HIS A N 1
ATOM 1583 C CA . HIS A 1 196 ? 8.546 10.271 -15.341 1.00 86.31 196 HIS A CA 1
ATOM 1584 C C . HIS A 1 196 ? 8.963 10.413 -13.876 1.00 86.31 196 HIS A C 1
ATOM 1586 O O . HIS A 1 196 ? 8.190 10.959 -13.077 1.00 86.31 196 HIS A O 1
ATOM 1592 N N . VAL A 1 197 ? 10.145 9.924 -13.501 1.00 81.88 197 VAL A N 1
ATOM 1593 C CA . VAL A 1 197 ? 10.725 10.161 -12.177 1.00 81.88 197 VAL A CA 1
ATOM 1594 C C . VAL A 1 197 ? 11.756 11.277 -12.289 1.00 81.88 197 VAL A C 1
ATOM 1596 O O . VAL A 1 197 ? 12.795 11.140 -12.930 1.00 81.88 197 VAL A O 1
ATOM 1599 N N . THR A 1 198 ? 11.442 12.412 -11.663 1.00 64.38 198 THR A N 1
ATOM 1600 C CA . THR A 1 198 ? 12.276 13.616 -11.686 1.00 64.38 198 THR A CA 1
ATOM 1601 C C . THR A 1 198 ? 13.678 13.307 -11.164 1.00 64.38 198 THR A C 1
ATOM 1603 O O . THR A 1 198 ? 13.827 12.643 -10.137 1.00 64.38 198 THR A O 1
ATOM 1606 N N . ARG A 1 199 ? 14.708 13.878 -11.808 1.00 62.50 199 ARG A N 1
ATOM 1607 C CA . ARG A 1 199 ? 16.099 13.938 -11.313 1.00 62.50 199 ARG A CA 1
ATOM 1608 C C . ARG A 1 199 ? 16.227 14.815 -10.059 1.00 62.50 199 ARG A C 1
ATOM 1610 O O . ARG A 1 199 ? 16.986 15.782 -10.018 1.00 62.50 199 ARG A O 1
ATOM 1617 N N . SER A 1 200 ? 15.442 14.526 -9.032 1.00 55.84 200 SER A N 1
ATOM 1618 C CA . SER A 1 200 ? 15.605 15.145 -7.728 1.00 55.84 200 SER A CA 1
ATOM 1619 C C . SER A 1 200 ? 16.871 14.581 -7.089 1.00 55.84 200 SER A C 1
ATOM 1621 O O . SER A 1 200 ? 17.113 13.376 -7.144 1.00 55.84 200 SER A O 1
ATOM 1623 N N . ALA A 1 201 ? 17.680 15.430 -6.450 1.00 50.28 201 ALA A N 1
ATOM 1624 C CA . ALA A 1 201 ? 18.977 15.061 -5.863 1.00 50.28 201 ALA A CA 1
ATOM 1625 C C . ALA A 1 201 ? 18.913 13.910 -4.826 1.00 50.28 201 ALA A C 1
ATOM 1627 O O . ALA A 1 201 ? 19.947 13.360 -4.427 1.00 50.28 201 ALA A O 1
ATOM 1628 N N . ASN A 1 202 ? 17.702 13.555 -4.388 1.00 56.19 202 ASN A N 1
ATOM 1629 C CA . ASN A 1 202 ? 17.424 12.500 -3.421 1.00 56.19 202 ASN A CA 1
ATOM 1630 C C . ASN A 1 202 ? 17.072 11.142 -4.043 1.00 56.19 202 ASN A C 1
ATOM 1632 O O . ASN A 1 202 ? 17.117 10.146 -3.323 1.00 56.19 202 ASN A O 1
ATOM 1636 N N . VAL A 1 203 ? 16.765 11.074 -5.341 1.00 62.97 203 VAL A N 1
ATOM 1637 C CA . VAL A 1 203 ? 16.450 9.814 -6.026 1.00 62.97 203 VAL A CA 1
ATOM 1638 C C . VAL A 1 203 ? 17.742 9.240 -6.608 1.00 62.97 203 VAL A C 1
ATOM 1640 O O . VAL A 1 203 ? 18.399 9.874 -7.431 1.00 62.97 203 VAL A O 1
ATOM 1643 N N . LYS A 1 204 ? 18.157 8.065 -6.124 1.00 72.19 204 LYS A N 1
ATOM 1644 C CA . LYS A 1 204 ? 19.467 7.458 -6.422 1.00 72.19 204 LYS A CA 1
ATOM 1645 C C . LYS A 1 204 ? 19.305 6.023 -6.890 1.00 72.19 204 LYS A C 1
ATOM 1647 O O . LYS A 1 204 ? 19.856 5.102 -6.288 1.00 72.19 204 LYS A O 1
ATOM 1652 N N . ASP A 1 205 ? 18.569 5.849 -7.977 1.00 80.44 205 ASP A N 1
ATOM 1653 C CA . ASP A 1 205 ? 18.238 4.527 -8.486 1.00 80.44 205 ASP A CA 1
ATOM 1654 C C . ASP A 1 205 ? 18.824 4.308 -9.874 1.00 80.44 205 ASP A C 1
ATOM 1656 O O . ASP A 1 205 ? 18.545 5.028 -10.828 1.00 80.44 205 ASP A O 1
ATOM 1660 N N . LEU A 1 206 ? 19.680 3.290 -9.960 1.00 88.38 206 LEU A N 1
ATOM 1661 C CA . LEU A 1 206 ? 20.332 2.856 -11.198 1.00 88.38 206 LEU A CA 1
ATOM 1662 C C . LEU A 1 206 ? 19.642 1.641 -11.817 1.00 88.38 206 LEU A C 1
ATOM 1664 O O . LEU A 1 206 ? 20.015 1.224 -12.911 1.00 88.38 206 LEU A O 1
ATOM 1668 N N . GLU A 1 207 ? 18.662 1.063 -11.115 1.00 90.50 207 GLU A N 1
ATOM 1669 C CA . GLU A 1 207 ? 17.934 -0.131 -11.544 1.00 90.50 207 GLU A CA 1
ATOM 1670 C C . GLU A 1 207 ? 17.410 -0.027 -12.988 1.00 90.50 207 GLU A C 1
ATOM 1672 O O . GLU A 1 207 ? 17.747 -0.927 -13.760 1.00 90.50 207 GLU A O 1
ATOM 1677 N N . PRO A 1 208 ? 16.705 1.042 -13.424 1.00 93.81 208 PRO A N 1
ATOM 1678 C CA . PRO A 1 208 ? 16.166 1.076 -14.784 1.00 93.81 208 PRO A CA 1
ATOM 1679 C C . PRO A 1 208 ? 17.268 1.077 -15.856 1.00 93.81 208 PRO A C 1
ATOM 1681 O O . PRO A 1 208 ? 17.160 0.352 -16.841 1.00 93.81 208 PRO A O 1
ATOM 1684 N N . TYR A 1 209 ? 18.378 1.796 -15.643 1.00 93.25 209 TYR A N 1
ATOM 1685 C CA . TYR A 1 209 ? 19.517 1.814 -16.574 1.00 93.25 209 TYR A CA 1
ATOM 1686 C C . TYR A 1 209 ? 20.205 0.449 -16.676 1.00 93.25 209 TYR A C 1
ATOM 1688 O O . TYR A 1 209 ? 20.533 -0.014 -17.769 1.00 93.25 209 TYR A O 1
ATOM 1696 N N . VAL A 1 210 ? 20.416 -0.208 -15.532 1.00 93.25 210 VAL A N 1
ATOM 1697 C CA . VAL A 1 210 ? 21.054 -1.528 -15.467 1.00 93.25 210 VAL A CA 1
ATOM 1698 C C . VAL A 1 210 ? 20.181 -2.587 -16.137 1.00 93.25 210 VAL A C 1
ATOM 1700 O O . VAL A 1 210 ? 20.693 -3.435 -16.867 1.00 93.25 210 VAL A O 1
ATOM 1703 N N . GLU A 1 211 ? 18.873 -2.560 -15.895 1.00 94.75 211 GLU A N 1
ATOM 1704 C CA . GLU A 1 211 ? 17.945 -3.524 -16.481 1.00 94.75 211 GLU A CA 1
ATOM 1705 C C . GLU A 1 211 ? 17.738 -3.293 -17.986 1.00 94.75 211 GLU A C 1
ATOM 1707 O O . GLU A 1 211 ? 17.734 -4.265 -18.743 1.00 94.75 211 GLU A O 1
ATOM 1712 N N . LEU A 1 212 ? 17.716 -2.038 -18.453 1.00 96.06 212 LEU A N 1
ATOM 1713 C CA . LEU A 1 212 ? 17.716 -1.716 -19.886 1.00 96.06 212 LEU A CA 1
ATOM 1714 C C . LEU A 1 212 ? 18.992 -2.176 -20.592 1.00 96.06 212 LEU A C 1
ATOM 1716 O O . LEU A 1 212 ? 18.916 -2.775 -21.665 1.00 96.06 212 LEU A O 1
ATOM 1720 N N . ALA A 1 213 ? 20.164 -1.965 -19.984 1.00 95.50 213 ALA A N 1
ATOM 1721 C CA . ALA A 1 213 ? 21.420 -2.464 -20.538 1.00 95.50 213 ALA A CA 1
ATOM 1722 C C . ALA A 1 213 ? 21.391 -3.994 -20.701 1.00 95.50 213 ALA A C 1
ATOM 1724 O O . ALA A 1 213 ? 21.729 -4.511 -21.767 1.00 95.50 213 ALA A O 1
ATOM 1725 N N . LYS A 1 214 ? 20.901 -4.717 -19.681 1.00 93.00 214 LYS A N 1
ATOM 1726 C CA . LYS A 1 214 ? 20.736 -6.177 -19.745 1.00 93.00 214 LYS A CA 1
ATOM 1727 C C . LYS A 1 214 ? 19.736 -6.598 -20.820 1.00 93.00 214 LYS A C 1
ATOM 1729 O O . LYS A 1 214 ? 19.994 -7.554 -21.543 1.00 93.00 214 LYS A O 1
ATOM 1734 N N . TYR A 1 215 ? 18.600 -5.916 -20.930 1.00 96.50 215 TYR A N 1
ATOM 1735 C CA . TYR A 1 215 ? 17.602 -6.221 -21.952 1.00 96.50 215 TYR A CA 1
ATOM 1736 C C . TYR A 1 215 ? 18.187 -6.099 -23.361 1.00 96.50 215 TYR A C 1
ATOM 1738 O O . TYR A 1 215 ? 18.086 -7.034 -24.157 1.00 96.50 215 TYR A O 1
ATOM 1746 N N . HIS A 1 216 ? 18.859 -4.987 -23.656 1.00 95.50 216 HIS A N 1
ATOM 1747 C CA . HIS A 1 216 ? 19.426 -4.775 -24.982 1.00 95.50 216 HIS A CA 1
ATOM 1748 C C . HIS A 1 216 ? 20.574 -5.746 -25.294 1.00 95.50 216 HIS A C 1
ATOM 1750 O O . HIS A 1 216 ? 20.623 -6.265 -26.406 1.00 95.50 216 HIS A O 1
ATOM 1756 N N . GLU A 1 217 ? 21.441 -6.062 -24.325 1.00 94.19 217 GLU A N 1
ATOM 1757 C CA . GLU A 1 217 ? 22.547 -7.010 -24.526 1.00 94.19 217 GLU A CA 1
ATOM 1758 C C . GLU A 1 217 ? 22.047 -8.447 -24.720 1.00 94.19 217 GLU A C 1
ATOM 1760 O O . GLU A 1 217 ? 22.444 -9.115 -25.671 1.00 94.19 217 GLU A O 1
ATOM 1765 N N . TRP A 1 218 ? 21.176 -8.928 -23.829 1.00 92.88 218 TRP A N 1
ATOM 1766 C CA . TRP A 1 218 ? 20.851 -10.355 -23.736 1.00 92.88 218 TRP A CA 1
ATOM 1767 C C . TRP A 1 218 ? 19.584 -10.757 -24.487 1.00 92.88 218 TRP A C 1
ATOM 1769 O O . TRP A 1 218 ? 19.441 -11.927 -24.836 1.00 92.88 218 TRP A O 1
ATOM 1779 N N . HIS A 1 219 ? 18.655 -9.825 -24.710 1.00 93.00 219 HIS A N 1
ATOM 1780 C CA . HIS A 1 219 ? 17.379 -10.113 -25.366 1.00 93.00 219 HIS A CA 1
ATOM 1781 C C . HIS A 1 219 ? 17.303 -9.513 -26.772 1.00 93.00 219 HIS A C 1
ATOM 1783 O O . HIS A 1 219 ? 17.004 -10.232 -27.722 1.00 93.00 219 HIS A O 1
ATOM 1789 N N . ALA A 1 220 ? 17.616 -8.222 -26.924 1.00 93.25 220 ALA A N 1
ATOM 1790 C CA . ALA A 1 220 ? 17.555 -7.552 -28.227 1.00 93.25 220 ALA A CA 1
ATOM 1791 C C . ALA A 1 220 ? 18.808 -7.771 -29.099 1.00 93.25 220 ALA A C 1
ATOM 1793 O O . ALA A 1 220 ? 18.771 -7.479 -30.291 1.00 93.25 220 ALA A O 1
ATOM 1794 N N . ASN A 1 221 ? 19.909 -8.276 -28.521 1.00 93.94 221 ASN A N 1
ATOM 1795 C CA . ASN A 1 221 ? 21.234 -8.364 -29.152 1.00 93.94 221 ASN A CA 1
ATOM 1796 C C . ASN A 1 221 ? 21.733 -7.022 -29.736 1.00 93.94 221 ASN A C 1
ATOM 1798 O O . 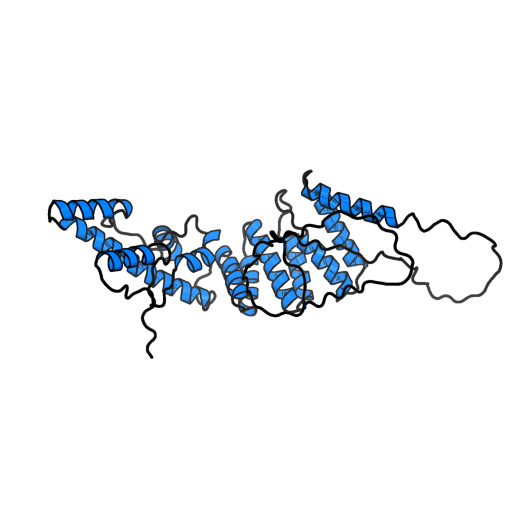ASN A 1 221 ? 22.487 -6.995 -30.710 1.00 93.94 221 ASN A O 1
ATOM 1802 N N . ASP A 1 222 ? 21.335 -5.903 -29.127 1.00 95.38 222 ASP A N 1
ATOM 1803 C CA . ASP A 1 222 ? 21.770 -4.553 -29.482 1.00 95.38 222 ASP A CA 1
ATOM 1804 C C . ASP A 1 222 ? 22.835 -4.069 -28.488 1.00 95.38 222 ASP A C 1
ATOM 1806 O O . ASP A 1 222 ? 22.564 -3.400 -27.484 1.00 95.38 222 ASP A O 1
ATOM 1810 N N . CYS A 1 223 ? 24.088 -4.421 -28.777 1.00 93.88 223 CYS A N 1
ATOM 1811 C CA . CYS A 1 223 ? 25.233 -4.019 -27.962 1.00 93.88 223 CYS A CA 1
ATOM 1812 C C . CYS A 1 223 ? 25.424 -2.494 -27.914 1.00 93.88 223 CYS A C 1
ATOM 1814 O O . CYS A 1 223 ? 25.982 -1.974 -26.945 1.00 93.88 223 CYS A O 1
ATOM 1816 N N . THR A 1 224 ? 24.984 -1.767 -28.946 1.00 96.12 224 THR A N 1
ATOM 1817 C CA . THR A 1 224 ? 25.122 -0.310 -29.009 1.00 96.12 224 THR A CA 1
ATOM 1818 C C . THR A 1 224 ? 24.152 0.355 -28.039 1.00 96.12 224 THR A C 1
ATOM 1820 O O . THR A 1 224 ? 24.581 1.191 -27.238 1.00 96.12 224 THR A O 1
ATOM 1823 N N . ALA A 1 225 ? 22.884 -0.063 -28.034 1.00 93.62 225 ALA A N 1
ATOM 1824 C CA . ALA A 1 225 ? 21.904 0.400 -27.055 1.00 93.62 225 ALA A CA 1
ATOM 1825 C C . ALA A 1 225 ? 22.276 -0.022 -25.625 1.00 93.62 225 ALA A C 1
ATOM 1827 O O . ALA A 1 225 ? 22.168 0.783 -24.699 1.00 93.62 225 ALA A O 1
ATOM 1828 N N . ALA A 1 226 ? 2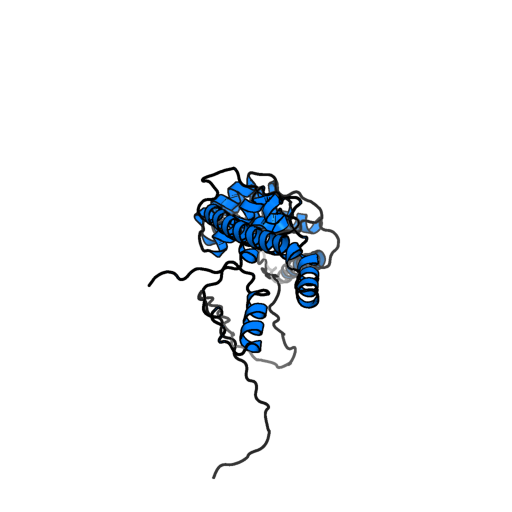2.795 -1.240 -25.427 1.00 92.31 226 ALA A N 1
ATOM 1829 C CA . ALA A 1 226 ? 23.255 -1.687 -24.111 1.00 92.31 226 ALA A CA 1
ATOM 1830 C C . ALA A 1 226 ? 24.384 -0.800 -23.549 1.00 92.31 226 ALA A C 1
ATOM 1832 O O . ALA A 1 226 ? 24.341 -0.368 -22.390 1.00 92.31 226 ALA A O 1
ATOM 1833 N N . LEU A 1 227 ? 25.377 -0.472 -24.385 1.00 92.38 227 LEU A N 1
ATOM 1834 C CA . LEU A 1 227 ? 26.463 0.437 -24.015 1.00 92.38 227 LEU A CA 1
ATOM 1835 C C . LEU A 1 227 ? 25.956 1.861 -23.759 1.00 92.38 227 LEU A C 1
ATOM 1837 O O . LEU A 1 227 ? 26.433 2.516 -22.832 1.00 92.38 227 LEU A O 1
ATOM 1841 N N . MET A 1 228 ? 24.989 2.336 -24.551 1.00 96.06 228 MET A N 1
ATOM 1842 C CA . MET A 1 228 ? 24.343 3.628 -24.329 1.00 96.06 228 MET A CA 1
ATOM 1843 C C . MET A 1 228 ? 23.732 3.681 -22.925 1.00 96.06 228 MET A C 1
ATOM 1845 O O . MET A 1 228 ? 24.131 4.534 -22.135 1.00 96.06 228 MET A O 1
ATOM 1849 N N . TRP A 1 229 ? 22.846 2.746 -22.569 1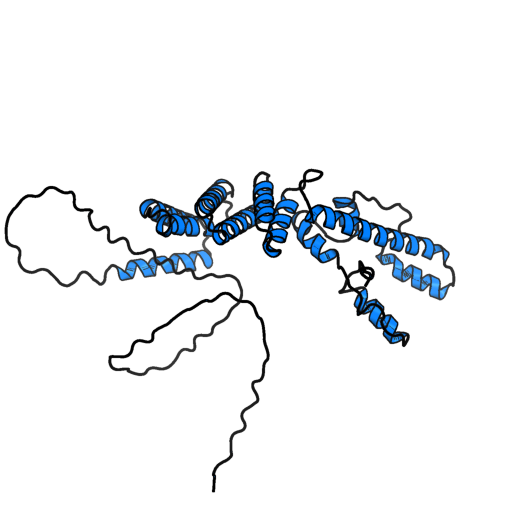.00 93.19 229 TRP A N 1
ATOM 1850 C CA . TRP A 1 229 ? 22.203 2.729 -21.248 1.00 93.19 229 TRP A CA 1
ATOM 1851 C C . TRP A 1 229 ? 23.198 2.595 -20.092 1.00 93.19 229 TRP A C 1
ATOM 1853 O O . TRP A 1 229 ? 23.031 3.248 -19.061 1.00 93.19 229 TRP A O 1
ATOM 1863 N N . THR A 1 230 ? 24.276 1.830 -20.287 1.00 91.44 230 THR A N 1
ATOM 1864 C CA . THR A 1 230 ? 25.373 1.735 -19.311 1.00 91.44 230 THR A CA 1
ATOM 1865 C C . THR A 1 230 ? 26.005 3.105 -19.054 1.00 91.44 230 THR A C 1
ATOM 1867 O O . THR A 1 230 ? 26.110 3.524 -17.903 1.00 91.44 230 THR A O 1
ATOM 1870 N N . ARG A 1 231 ? 26.355 3.844 -20.116 1.00 91.88 231 ARG A N 1
ATOM 1871 C CA . ARG A 1 231 ? 26.952 5.188 -20.008 1.00 91.88 231 ARG A CA 1
ATOM 1872 C C . ARG A 1 231 ? 26.000 6.212 -19.395 1.00 91.88 231 ARG A C 1
ATOM 1874 O O . ARG A 1 231 ? 26.441 7.074 -18.643 1.00 91.88 231 ARG A O 1
ATOM 1881 N N . TRP A 1 232 ? 24.704 6.113 -19.686 1.00 90.00 232 TRP A N 1
ATOM 1882 C CA . TRP A 1 232 ? 23.695 6.952 -19.036 1.00 90.00 232 TRP A CA 1
ATOM 1883 C C . TRP A 1 232 ? 23.662 6.713 -17.524 1.00 90.00 232 TRP A C 1
ATOM 1885 O O . TRP A 1 232 ? 23.706 7.672 -16.759 1.00 90.00 232 TRP A O 1
ATOM 1895 N N . GLY A 1 233 ? 23.687 5.450 -17.086 1.00 88.00 233 GLY A N 1
ATOM 1896 C CA . GLY A 1 233 ? 23.792 5.116 -15.665 1.00 88.00 233 GLY A CA 1
ATOM 1897 C C . GLY A 1 233 ? 25.066 5.672 -15.013 1.00 88.00 233 GLY A C 1
ATOM 1898 O O . GLY A 1 233 ? 25.004 6.197 -13.903 1.00 88.00 233 GLY A O 1
ATOM 1899 N N . GLU A 1 234 ? 26.212 5.613 -15.698 1.00 86.38 234 GLU A N 1
ATOM 1900 C CA . GLU A 1 234 ? 27.472 6.202 -15.212 1.00 86.38 234 GLU A CA 1
ATOM 1901 C C . GLU A 1 234 ? 27.372 7.723 -15.045 1.00 86.38 234 GLU A C 1
ATOM 1903 O O . GLU A 1 234 ? 27.721 8.250 -13.985 1.00 86.38 234 GLU A O 1
ATOM 1908 N N . HIS A 1 235 ? 26.832 8.417 -16.048 1.00 86.25 235 HIS A N 1
ATOM 1909 C CA . HIS A 1 235 ? 26.610 9.861 -16.003 1.00 86.25 235 HIS A CA 1
ATOM 1910 C C . HIS A 1 235 ? 25.693 10.267 -14.833 1.00 86.25 235 HIS A C 1
ATOM 1912 O O . HIS A 1 235 ? 25.979 11.230 -14.119 1.00 86.25 235 HIS A O 1
ATOM 1918 N N . GLU A 1 236 ? 24.625 9.506 -14.568 1.00 84.88 236 GLU A N 1
ATOM 1919 C CA . GLU A 1 236 ? 23.755 9.760 -13.411 1.00 84.88 236 GLU A CA 1
ATOM 1920 C C . GLU A 1 236 ? 24.514 9.609 -12.078 1.00 84.88 236 GLU A C 1
ATOM 1922 O O . GLU A 1 236 ? 24.376 10.450 -11.188 1.00 84.88 236 GLU A O 1
ATOM 1927 N N . VAL A 1 237 ? 25.395 8.608 -11.939 1.00 83.75 237 VAL A N 1
ATOM 1928 C CA . VAL A 1 237 ? 26.246 8.454 -10.739 1.00 83.75 237 VAL A CA 1
ATOM 1929 C C . VAL A 1 237 ? 27.214 9.628 -10.565 1.00 83.75 237 VAL A C 1
ATOM 1931 O O . VAL A 1 237 ? 27.508 10.034 -9.433 1.00 83.75 237 VAL A O 1
ATOM 1934 N N . GLU A 1 238 ? 27.729 10.189 -11.657 1.00 83.12 238 GLU A N 1
ATOM 1935 C CA . GLU A 1 238 ? 28.612 11.357 -11.617 1.00 83.12 238 GLU A CA 1
ATOM 1936 C C . GLU A 1 238 ? 27.899 12.626 -11.135 1.00 83.12 238 GLU A C 1
ATOM 1938 O O . GLU A 1 238 ? 28.518 13.451 -10.447 1.00 83.12 238 GLU A O 1
ATOM 1943 N N . ALA A 1 239 ? 26.601 12.748 -11.414 1.00 82.12 239 ALA A N 1
ATOM 1944 C CA . ALA A 1 239 ? 25.765 13.842 -10.932 1.00 82.12 239 ALA A CA 1
ATOM 1945 C C . ALA A 1 239 ? 25.440 13.735 -9.428 1.00 82.12 239 ALA A C 1
ATOM 1947 O O . ALA A 1 239 ? 25.104 14.735 -8.788 1.00 82.12 239 ALA A O 1
ATOM 1948 N N . TRP A 1 240 ? 25.575 12.552 -8.813 1.00 80.81 240 TRP A N 1
ATOM 1949 C CA . TRP A 1 240 ? 25.252 12.372 -7.395 1.00 80.81 240 TRP A CA 1
ATOM 1950 C C . TRP A 1 240 ? 26.195 13.151 -6.463 1.00 80.81 240 TRP A C 1
ATOM 1952 O O . TRP A 1 240 ? 27.411 13.185 -6.690 1.00 80.81 240 TRP A O 1
ATOM 1962 N N . PRO A 1 241 ? 25.702 13.673 -5.321 1.00 81.12 241 PRO A N 1
ATOM 1963 C CA . PRO A 1 241 ? 26.558 14.267 -4.299 1.00 81.12 241 PRO A CA 1
ATOM 1964 C C . PRO A 1 241 ? 27.667 13.308 -3.852 1.00 81.12 241 PRO A C 1
ATOM 1966 O O . PRO A 1 241 ? 27.461 12.088 -3.748 1.00 81.12 241 PRO A O 1
ATOM 1969 N N . ARG A 1 242 ? 28.849 13.860 -3.538 1.00 77.88 242 ARG A N 1
ATOM 1970 C CA . ARG A 1 242 ? 29.981 13.087 -3.004 1.00 77.88 242 ARG A CA 1
ATOM 1971 C C . ARG A 1 242 ? 29.534 12.328 -1.758 1.00 77.88 242 ARG A C 1
ATOM 1973 O O . ARG A 1 242 ? 29.336 12.894 -0.691 1.00 77.88 242 ARG A O 1
ATOM 1980 N N . SER A 1 243 ? 29.383 11.020 -1.907 1.00 77.00 243 SER A N 1
ATOM 1981 C CA . SER A 1 243 ? 28.861 10.126 -0.879 1.00 77.00 243 SER A CA 1
ATOM 1982 C C . SER A 1 243 ? 29.660 8.819 -0.871 1.00 77.00 243 SER A C 1
ATOM 1984 O O . SER A 1 243 ? 30.316 8.490 -1.866 1.00 77.00 243 SER A O 1
ATOM 1986 N N . PRO A 1 244 ? 29.657 8.055 0.237 1.00 74.56 244 PRO A N 1
ATOM 1987 C CA . PRO A 1 244 ? 30.268 6.725 0.269 1.00 74.56 244 PRO A CA 1
ATOM 1988 C C . PRO A 1 244 ? 29.739 5.801 -0.841 1.00 74.56 244 PRO A C 1
ATOM 1990 O O . PRO A 1 244 ? 30.522 5.067 -1.437 1.00 74.56 244 PRO A O 1
ATOM 1993 N N . ALA A 1 245 ? 28.445 5.898 -1.171 1.00 70.88 245 ALA A N 1
ATOM 1994 C CA . ALA A 1 245 ? 27.815 5.151 -2.260 1.00 70.88 245 ALA A CA 1
ATOM 1995 C C . ALA A 1 245 ? 28.442 5.479 -3.627 1.00 70.88 245 ALA A C 1
ATOM 1997 O O . ALA A 1 245 ? 28.897 4.572 -4.322 1.00 70.88 245 ALA A O 1
ATOM 1998 N N . ARG A 1 246 ? 28.579 6.772 -3.963 1.00 77.00 246 ARG A N 1
ATOM 1999 C CA . ARG A 1 246 ? 29.259 7.212 -5.194 1.00 77.00 246 ARG A CA 1
ATOM 2000 C C . ARG A 1 246 ? 30.718 6.748 -5.245 1.00 77.00 246 ARG A C 1
ATOM 2002 O O . ARG A 1 246 ? 31.162 6.256 -6.273 1.00 77.00 246 ARG A O 1
ATOM 2009 N N . ARG A 1 247 ? 31.466 6.853 -4.137 1.00 68.62 247 ARG A N 1
ATOM 2010 C CA . ARG A 1 247 ? 32.873 6.399 -4.073 1.00 68.62 247 ARG A CA 1
ATOM 2011 C C . ARG A 1 247 ? 33.018 4.896 -4.303 1.00 68.62 247 ARG A C 1
ATOM 2013 O O . ARG A 1 247 ? 33.951 4.477 -4.979 1.00 68.62 247 ARG A O 1
ATOM 2020 N N . LYS A 1 248 ? 32.099 4.095 -3.756 1.00 71.94 248 LYS A N 1
ATOM 2021 C CA . LYS A 1 248 ? 32.080 2.642 -3.954 1.00 71.94 248 LYS A CA 1
ATOM 2022 C C . LYS A 1 248 ? 31.859 2.273 -5.424 1.00 71.94 248 LYS A C 1
ATOM 2024 O O . LYS A 1 248 ? 32.518 1.363 -5.910 1.00 71.94 248 LYS A O 1
ATOM 2029 N N . LEU A 1 249 ? 30.978 2.996 -6.116 1.00 69.88 249 LEU A N 1
ATOM 2030 C CA . LEU A 1 249 ? 30.703 2.800 -7.542 1.00 69.88 249 LEU A CA 1
ATOM 2031 C C . LEU A 1 249 ? 31.855 3.305 -8.430 1.00 69.88 249 LEU A C 1
ATOM 2033 O O . LEU A 1 249 ? 32.311 2.575 -9.301 1.00 69.88 249 LEU A O 1
ATOM 2037 N N . ALA A 1 250 ? 32.414 4.483 -8.142 1.00 63.03 250 ALA A N 1
ATOM 2038 C CA . ALA A 1 250 ? 33.574 5.021 -8.864 1.00 63.03 250 ALA A CA 1
ATOM 2039 C C . ALA A 1 250 ? 34.841 4.154 -8.697 1.00 63.03 250 ALA A C 1
ATOM 2041 O O . ALA A 1 250 ? 35.634 4.006 -9.624 1.00 63.03 250 ALA A O 1
ATOM 2042 N N . GLY A 1 251 ? 35.026 3.523 -7.531 1.00 52.94 251 GLY A N 1
ATOM 2043 C CA . GLY A 1 251 ? 36.134 2.594 -7.287 1.00 52.94 251 GLY A CA 1
ATOM 2044 C C . GLY A 1 251 ? 36.078 1.311 -8.129 1.00 52.94 251 GLY A C 1
ATOM 2045 O O . GLY A 1 251 ? 37.119 0.700 -8.360 1.00 52.94 251 GLY A O 1
ATOM 2046 N N . LEU A 1 252 ? 34.895 0.917 -8.622 1.00 54.91 252 LEU A N 1
ATOM 2047 C CA . LEU A 1 252 ? 34.733 -0.234 -9.520 1.00 54.91 252 LEU A CA 1
ATOM 2048 C C . LEU A 1 252 ? 35.201 0.079 -10.954 1.00 54.91 252 LEU A C 1
ATOM 2050 O O . LEU A 1 252 ? 35.777 -0.798 -11.597 1.00 54.91 252 LEU A O 1
ATOM 2054 N N . GLN A 1 253 ? 35.045 1.323 -11.430 1.00 47.59 253 GLN A N 1
ATOM 2055 C CA . GLN A 1 253 ? 35.516 1.750 -12.760 1.00 47.59 253 GLN A CA 1
ATOM 2056 C C . GLN A 1 253 ? 37.052 1.717 -12.882 1.00 47.59 253 GLN A C 1
ATOM 2058 O O . GLN A 1 253 ? 37.586 1.328 -13.922 1.00 47.59 253 GLN A O 1
ATOM 2063 N N . ILE A 1 254 ? 37.783 2.023 -11.802 1.00 34.34 254 ILE A N 1
ATOM 2064 C CA . ILE A 1 254 ? 39.260 1.995 -11.788 1.00 34.34 254 ILE A CA 1
ATOM 2065 C C . ILE A 1 254 ? 39.801 0.554 -11.942 1.00 34.34 254 ILE A C 1
ATOM 2067 O O . ILE A 1 254 ? 40.875 0.348 -12.502 1.00 34.34 254 ILE A O 1
ATOM 2071 N N . GLY A 1 255 ? 39.038 -0.466 -11.528 1.00 27.62 255 GLY A N 1
ATOM 2072 C CA . GLY A 1 255 ? 39.421 -1.877 -11.675 1.00 27.62 255 GLY A CA 1
ATOM 2073 C C . GLY A 1 255 ? 39.283 -2.440 -13.098 1.00 27.62 255 GLY A C 1
ATOM 2074 O O . GLY A 1 255 ? 39.999 -3.376 -13.449 1.00 27.62 255 GLY A O 1
ATOM 2075 N N . MET A 1 256 ? 38.403 -1.873 -13.933 1.00 31.08 256 MET A N 1
ATOM 2076 C CA . MET A 1 256 ? 38.219 -2.319 -15.324 1.00 31.08 256 MET A CA 1
ATOM 2077 C C . MET A 1 256 ? 39.266 -1.718 -16.274 1.00 31.08 256 MET A C 1
ATOM 2079 O O . MET A 1 256 ? 39.719 -2.400 -17.192 1.00 31.08 256 MET A O 1
ATOM 2083 N N . ALA A 1 257 ? 39.724 -0.488 -16.016 1.00 28.83 257 ALA A N 1
ATOM 2084 C CA . ALA A 1 257 ? 40.746 0.173 -16.831 1.00 28.83 257 ALA A CA 1
ATOM 2085 C C . ALA A 1 257 ? 42.144 -0.471 -16.699 1.00 28.83 257 ALA A C 1
ATOM 2087 O O . ALA A 1 257 ? 42.898 -0.526 -17.670 1.00 28.83 257 ALA A O 1
ATOM 2088 N N . CYS A 1 258 ? 42.494 -1.022 -15.530 1.00 27.31 258 CYS A N 1
ATOM 2089 C CA . CYS A 1 258 ? 43.824 -1.604 -15.307 1.00 27.31 258 CYS A CA 1
ATOM 2090 C C . CYS A 1 258 ? 44.031 -3.004 -15.919 1.00 27.31 258 CYS A C 1
ATOM 2092 O O . CYS A 1 258 ? 45.177 -3.431 -16.046 1.00 27.31 258 CYS A O 1
ATOM 2094 N N . ASN A 1 259 ? 42.975 -3.700 -16.359 1.00 31.02 259 ASN A N 1
ATOM 2095 C CA . ASN A 1 259 ? 43.100 -5.033 -16.971 1.00 31.02 259 ASN A CA 1
ATOM 2096 C C . ASN A 1 259 ? 43.285 -5.013 -18.503 1.00 31.02 259 ASN A C 1
ATOM 2098 O O . ASN A 1 259 ? 43.606 -6.048 -19.082 1.00 31.02 259 ASN A O 1
ATOM 2102 N N . GLY A 1 260 ? 43.145 -3.857 -19.167 1.00 30.70 260 GLY A N 1
ATOM 2103 C CA . GLY A 1 260 ? 43.351 -3.720 -20.619 1.00 30.70 260 GLY A CA 1
ATOM 2104 C C . GLY A 1 260 ? 44.799 -3.441 -21.052 1.00 30.70 260 GLY A C 1
ATOM 2105 O O . GLY A 1 260 ? 45.135 -3.612 -22.219 1.00 30.70 260 GLY A O 1
ATOM 2106 N N . ALA A 1 261 ? 45.680 -3.037 -20.131 1.00 30.59 261 ALA A N 1
ATOM 2107 C CA . ALA A 1 261 ? 47.027 -2.560 -20.470 1.00 30.59 261 ALA A CA 1
ATOM 2108 C C . ALA A 1 261 ? 48.147 -3.615 -20.328 1.00 30.59 261 ALA A C 1
ATOM 2110 O O . ALA A 1 261 ? 49.290 -3.347 -20.693 1.00 30.59 261 ALA A O 1
ATOM 2111 N N . ALA A 1 262 ? 47.851 -4.820 -19.827 1.00 30.77 262 ALA A N 1
ATOM 2112 C CA . ALA A 1 262 ? 48.870 -5.839 -19.535 1.00 30.77 262 ALA A CA 1
ATOM 2113 C C . ALA A 1 262 ? 49.124 -6.860 -20.669 1.00 30.77 262 ALA A C 1
ATOM 2115 O O . ALA A 1 262 ? 49.994 -7.717 -20.525 1.00 30.77 262 ALA A O 1
ATOM 2116 N N . GLY A 1 263 ? 48.406 -6.780 -21.798 1.00 29.53 263 GLY A N 1
ATOM 2117 C CA . GLY A 1 263 ? 48.554 -7.715 -22.929 1.00 29.53 263 GLY A CA 1
ATOM 2118 C C . GLY A 1 263 ? 49.460 -7.242 -24.076 1.00 29.53 263 GLY A C 1
ATOM 2119 O O . GLY A 1 263 ? 49.876 -8.046 -24.904 1.00 29.53 263 GLY A O 1
ATOM 2120 N N . ALA A 1 264 ? 49.812 -5.957 -24.141 1.00 29.72 264 ALA A N 1
ATOM 2121 C CA . ALA A 1 264 ? 50.530 -5.381 -25.281 1.00 29.72 264 ALA A CA 1
ATOM 2122 C C . ALA A 1 264 ? 52.054 -5.365 -25.068 1.00 29.72 264 ALA A C 1
ATOM 2124 O O . ALA A 1 264 ? 52.669 -4.301 -25.002 1.00 29.72 264 ALA A O 1
ATOM 2125 N N . LYS A 1 265 ? 52.690 -6.536 -24.921 1.00 29.14 265 LYS A N 1
ATOM 2126 C CA . LYS A 1 265 ? 54.165 -6.629 -24.911 1.00 29.14 265 LYS A CA 1
ATOM 2127 C C . LYS A 1 265 ? 54.711 -8.001 -25.325 1.00 29.14 265 LYS A C 1
ATOM 2129 O O . LYS A 1 265 ? 55.550 -8.568 -24.636 1.00 29.14 265 LYS A O 1
ATOM 2134 N N . LYS A 1 266 ? 54.277 -8.537 -26.469 1.00 31.08 266 LYS A N 1
ATOM 2135 C CA . LYS A 1 266 ? 55.054 -9.535 -27.229 1.00 31.08 266 LYS A CA 1
ATOM 2136 C C . LYS A 1 266 ? 54.402 -9.781 -28.585 1.00 31.08 266 LYS A C 1
ATOM 2138 O O . LYS A 1 266 ? 53.458 -10.540 -28.651 1.00 31.08 266 LYS A O 1
ATOM 2143 N N . GLU A 1 267 ? 54.888 -9.093 -29.616 1.00 28.14 267 GLU A N 1
ATOM 2144 C CA . GLU A 1 267 ? 54.994 -9.572 -31.009 1.00 28.14 267 GLU A CA 1
ATOM 2145 C C . GLU A 1 267 ? 55.263 -8.383 -31.935 1.00 28.14 267 GLU A C 1
ATOM 2147 O O . GLU A 1 267 ? 54.368 -7.672 -32.376 1.00 28.14 267 GLU A O 1
ATOM 2152 N N . ARG A 1 268 ? 56.548 -8.151 -32.212 1.00 24.88 268 ARG A N 1
ATOM 2153 C CA . ARG A 1 268 ? 57.006 -7.512 -33.447 1.00 24.88 268 ARG A CA 1
ATOM 2154 C C . ARG A 1 268 ? 58.312 -8.177 -33.843 1.00 24.88 268 ARG A C 1
ATOM 2156 O O . ARG A 1 268 ? 59.341 -7.901 -33.232 1.00 24.88 268 ARG A O 1
ATOM 2163 N N . ARG A 1 269 ? 58.260 -9.037 -34.858 1.00 24.44 269 ARG A N 1
ATOM 2164 C CA . ARG A 1 269 ? 59.351 -9.265 -35.809 1.00 24.44 269 ARG A CA 1
ATOM 2165 C C . ARG A 1 269 ? 58.760 -9.719 -37.146 1.00 24.44 269 ARG A C 1
ATOM 2167 O O . ARG A 1 269 ? 57.864 -10.552 -37.168 1.00 24.44 269 ARG A O 1
ATOM 2174 N N . SER A 1 270 ? 59.328 -9.120 -38.191 1.00 25.83 270 SER A N 1
ATOM 2175 C CA . SER A 1 270 ? 59.277 -9.425 -39.626 1.00 25.83 270 SER A CA 1
ATOM 2176 C C . SER A 1 270 ? 57.943 -9.303 -40.367 1.00 25.83 270 SER A C 1
ATOM 2178 O O . SER A 1 270 ? 57.083 -10.174 -40.356 1.00 25.83 270 SER A O 1
ATOM 2180 N N . GLU A 1 271 ? 57.894 -8.194 -41.087 1.00 27.28 271 GLU A N 1
ATOM 2181 C CA . GLU A 1 271 ? 57.102 -7.824 -42.250 1.00 27.28 271 GLU A CA 1
ATOM 2182 C C . GLU A 1 271 ? 57.632 -8.540 -43.504 1.00 27.28 271 GLU A C 1
ATOM 2184 O O . GLU A 1 271 ? 58.833 -8.467 -43.755 1.00 27.28 271 GLU A O 1
ATOM 2189 N N . THR A 1 272 ? 56.780 -9.219 -44.287 1.00 26.09 272 THR A N 1
ATOM 2190 C CA . THR A 1 272 ? 56.783 -9.159 -45.768 1.00 26.09 272 THR A CA 1
ATOM 2191 C C . THR A 1 272 ? 55.628 -9.945 -46.409 1.00 26.09 272 THR A C 1
ATOM 2193 O O . THR A 1 272 ? 55.293 -11.049 -46.000 1.00 26.09 272 THR A O 1
ATOM 2196 N N . ASP A 1 273 ? 55.125 -9.339 -47.486 1.00 26.97 273 ASP A N 1
ATOM 2197 C CA . ASP A 1 273 ? 54.510 -9.899 -48.698 1.00 26.97 273 ASP A CA 1
ATOM 2198 C C . ASP A 1 273 ? 52.997 -9.741 -49.004 1.00 26.97 273 ASP A C 1
ATOM 2200 O O . ASP A 1 273 ? 52.097 -10.378 -48.469 1.00 26.97 273 ASP A O 1
ATOM 2204 N N . ARG A 1 274 ? 52.807 -8.819 -49.958 1.00 26.44 274 ARG A N 1
ATOM 2205 C CA . ARG A 1 274 ? 51.888 -8.684 -51.099 1.00 26.44 274 ARG A CA 1
ATOM 2206 C C . ARG A 1 274 ? 50.676 -9.625 -51.280 1.00 26.44 274 ARG A C 1
ATOM 2208 O O . ARG A 1 274 ? 50.804 -10.790 -51.615 1.00 26.44 274 ARG A O 1
ATOM 2215 N N . ASN A 1 275 ? 49.530 -8.937 -51.398 1.00 25.33 275 ASN A N 1
ATOM 2216 C CA . ASN A 1 275 ? 48.599 -8.926 -52.545 1.00 25.33 275 ASN A CA 1
ATOM 2217 C C . ASN A 1 275 ? 47.714 -10.168 -52.806 1.00 25.33 275 ASN A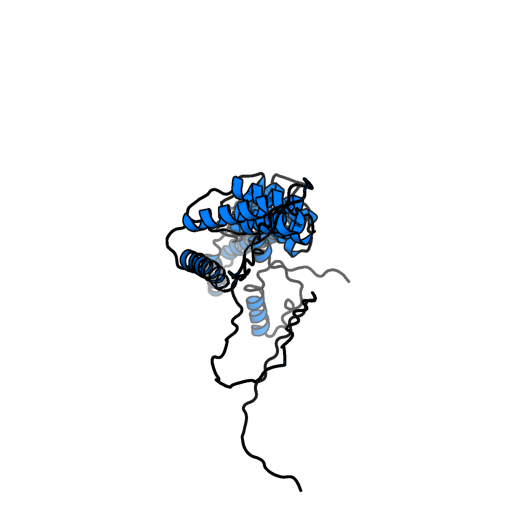 C 1
ATOM 2219 O O . ASN A 1 275 ? 48.166 -11.155 -53.369 1.00 25.33 275 ASN A O 1
ATOM 2223 N N . THR A 1 276 ? 46.401 -10.051 -52.553 1.00 27.67 276 THR A N 1
ATOM 2224 C CA . THR A 1 276 ? 45.316 -10.350 -53.522 1.00 27.67 276 THR A CA 1
ATOM 2225 C C . THR A 1 276 ? 43.932 -9.993 -52.956 1.00 27.67 276 THR A C 1
ATOM 2227 O O . THR A 1 276 ? 43.682 -10.007 -51.756 1.00 27.67 276 THR A O 1
ATOM 2230 N N . ARG A 1 277 ? 43.043 -9.596 -53.868 1.00 26.45 277 ARG A N 1
ATOM 2231 C CA . ARG A 1 277 ? 41.714 -9.006 -53.660 1.00 26.45 277 ARG A CA 1
ATOM 2232 C C . ARG A 1 277 ? 40.676 -10.031 -53.174 1.00 26.45 277 ARG A C 1
ATOM 2234 O O . ARG A 1 277 ? 40.501 -11.055 -53.820 1.00 26.45 277 ARG A O 1
ATOM 2241 N N . SER A 1 278 ? 39.865 -9.672 -52.174 1.00 26.64 278 SER A N 1
ATOM 2242 C CA . SER A 1 278 ? 38.407 -9.893 -52.208 1.00 26.64 278 SER A CA 1
ATOM 2243 C C . SER A 1 278 ? 37.719 -8.880 -51.283 1.00 26.64 278 SER A C 1
ATOM 2245 O O . SER A 1 278 ? 37.979 -8.822 -50.084 1.00 26.64 278 SER A O 1
ATOM 2247 N N . CYS A 1 279 ? 36.894 -8.004 -51.856 1.00 24.44 279 CYS A N 1
ATOM 2248 C CA . CYS A 1 279 ? 36.139 -7.003 -51.112 1.00 24.44 279 CYS A CA 1
ATOM 2249 C C . CYS A 1 279 ? 34.907 -7.658 -50.471 1.00 24.44 279 CYS A C 1
ATOM 2251 O O . CYS A 1 279 ? 33.878 -7.838 -51.115 1.00 24.44 279 CYS A O 1
ATOM 2253 N N . ARG A 1 280 ? 35.009 -7.975 -49.181 1.00 27.69 280 ARG A N 1
ATOM 2254 C CA . ARG A 1 280 ? 33.898 -7.944 -48.219 1.00 27.69 280 ARG A CA 1
ATOM 2255 C C . ARG A 1 280 ? 34.359 -7.039 -47.075 1.00 27.69 280 ARG A C 1
ATOM 2257 O O . ARG A 1 280 ? 35.516 -7.178 -46.676 1.00 27.69 280 ARG A O 1
ATOM 2264 N N . PRO A 1 281 ? 33.541 -6.105 -46.557 1.00 28.61 281 PRO A N 1
ATOM 2265 C CA . PRO A 1 281 ? 33.966 -5.329 -45.404 1.00 28.61 281 PRO A CA 1
ATOM 2266 C C . PRO A 1 281 ? 34.165 -6.303 -44.231 1.00 28.61 281 PRO A C 1
ATOM 2268 O O . PRO A 1 281 ? 33.244 -7.062 -43.913 1.00 28.61 281 PRO A O 1
ATOM 2271 N N . PRO A 1 282 ? 35.348 -6.338 -43.597 1.00 27.38 282 PRO A N 1
ATOM 2272 C CA . PRO A 1 282 ? 35.501 -7.054 -42.350 1.00 27.38 282 PRO A CA 1
ATOM 2273 C C . PRO A 1 282 ? 34.687 -6.288 -41.311 1.00 27.38 282 PRO A C 1
ATOM 2275 O O . PRO A 1 282 ? 34.925 -5.098 -41.096 1.00 27.38 282 PRO A O 1
ATOM 2278 N N . CYS A 1 283 ? 33.742 -6.962 -40.652 1.00 24.89 283 CYS A N 1
ATOM 2279 C CA . CYS A 1 283 ? 33.311 -6.558 -39.320 1.00 24.89 283 CYS A CA 1
ATOM 2280 C C . CYS A 1 283 ? 34.580 -6.470 -38.473 1.00 24.89 283 CYS A C 1
ATOM 2282 O O . CYS A 1 283 ? 35.108 -7.486 -38.019 1.00 24.89 283 CYS A O 1
ATOM 2284 N N . ALA A 1 284 ? 35.113 -5.255 -38.345 1.00 27.44 284 ALA A N 1
ATOM 2285 C CA . ALA A 1 284 ? 36.203 -4.964 -37.450 1.00 27.44 284 ALA A CA 1
ATOM 2286 C C . ALA A 1 284 ? 35.782 -5.476 -36.077 1.00 27.44 284 ALA A C 1
ATOM 2288 O O . ALA A 1 284 ? 34.724 -5.119 -35.556 1.00 27.44 284 ALA A O 1
ATOM 2289 N N . GLN A 1 285 ? 36.612 -6.368 -35.552 1.00 28.61 285 GLN A N 1
ATOM 2290 C CA . GLN A 1 285 ? 36.581 -6.862 -34.193 1.00 28.61 285 GLN A CA 1
ATOM 2291 C C . GLN A 1 285 ? 36.675 -5.662 -33.246 1.00 28.61 285 GLN A C 1
ATOM 2293 O O . GLN A 1 285 ? 37.746 -5.299 -32.768 1.00 28.61 285 GLN A O 1
ATOM 2298 N N . LEU A 1 286 ? 35.539 -5.040 -32.950 1.00 25.95 286 LEU A N 1
ATOM 2299 C CA . LEU A 1 286 ? 35.350 -4.396 -31.669 1.00 25.95 286 LEU A CA 1
ATOM 2300 C C . LEU A 1 286 ? 35.266 -5.549 -30.676 1.00 25.95 286 LEU A C 1
ATOM 2302 O O . LEU A 1 286 ? 34.209 -6.139 -30.458 1.00 25.95 286 LEU A O 1
ATOM 2306 N N . SER A 1 287 ? 36.419 -5.911 -30.118 1.00 26.34 287 SER A N 1
ATOM 2307 C CA . SER A 1 287 ? 36.512 -6.658 -28.872 1.00 26.34 287 SER A CA 1
ATOM 2308 C C . SER A 1 287 ? 35.887 -5.794 -27.775 1.00 26.34 287 SER A C 1
ATOM 2310 O O . SER A 1 287 ? 36.583 -5.142 -26.997 1.00 26.34 287 SER A O 1
ATOM 2312 N N . LEU A 1 288 ? 34.558 -5.712 -27.783 1.00 28.11 288 LEU A N 1
ATOM 2313 C CA . LEU A 1 288 ? 33.792 -5.105 -26.716 1.00 28.11 288 LEU A CA 1
ATOM 2314 C C . LEU A 1 288 ? 33.997 -6.008 -25.500 1.00 28.11 288 LEU A C 1
ATOM 2316 O O . LEU A 1 288 ? 33.757 -7.218 -25.596 1.00 28.11 288 LEU A O 1
ATOM 2320 N N . PRO A 1 289 ? 34.491 -5.476 -24.371 1.00 28.03 289 PRO A N 1
ATOM 2321 C CA . PRO A 1 289 ? 34.529 -6.261 -23.157 1.00 28.03 289 PRO A CA 1
ATOM 2322 C C . PRO A 1 289 ? 33.087 -6.667 -22.858 1.00 28.03 289 PRO A C 1
ATOM 2324 O O . PRO A 1 289 ? 32.220 -5.803 -22.749 1.00 28.03 289 PRO A O 1
ATOM 2327 N N . ARG A 1 290 ? 32.825 -7.978 -22.751 1.00 28.20 290 ARG A N 1
ATOM 2328 C CA . ARG A 1 290 ? 31.583 -8.484 -22.152 1.00 28.20 290 ARG A CA 1
ATOM 2329 C C . ARG A 1 290 ? 31.363 -7.694 -20.870 1.00 28.20 290 ARG A C 1
ATOM 2331 O O . ARG A 1 290 ? 32.230 -7.741 -19.986 1.00 28.20 290 ARG A O 1
ATOM 2338 N N . ILE A 1 291 ? 30.267 -6.942 -20.802 1.00 32.09 291 ILE A N 1
ATOM 2339 C CA . ILE A 1 291 ? 29.987 -6.031 -19.696 1.00 32.09 291 ILE A CA 1
ATOM 2340 C C . ILE A 1 291 ? 29.713 -6.901 -18.471 1.00 32.09 291 ILE A C 1
ATOM 2342 O O . ILE A 1 291 ? 28.610 -7.350 -18.185 1.00 32.09 291 ILE A O 1
ATOM 2346 N N . SER A 1 292 ? 30.785 -7.191 -17.744 1.00 27.12 292 SER A N 1
ATOM 2347 C CA . SER A 1 292 ? 30.755 -7.927 -16.490 1.00 27.12 292 SER A CA 1
ATOM 2348 C C . SER A 1 292 ? 30.411 -6.928 -15.393 1.00 27.12 292 SER A C 1
ATOM 2350 O O . SER A 1 292 ? 31.243 -6.601 -14.547 1.00 27.12 292 SER A O 1
ATOM 2352 N N . LEU A 1 293 ? 29.195 -6.384 -15.430 1.00 28.31 293 LEU A N 1
ATOM 2353 C CA . LEU A 1 293 ? 28.653 -5.635 -14.305 1.00 28.31 293 LEU A CA 1
ATOM 2354 C C . LEU A 1 293 ? 28.364 -6.665 -13.213 1.00 28.31 293 LEU A C 1
ATOM 2356 O O . LEU A 1 293 ? 27.351 -7.362 -13.222 1.00 28.31 293 LEU A O 1
ATOM 2360 N N . ILE A 1 294 ? 29.322 -6.818 -12.297 1.00 27.00 294 ILE A N 1
ATOM 2361 C CA . ILE A 1 294 ? 29.169 -7.626 -11.092 1.00 27.00 294 ILE A CA 1
ATOM 2362 C C . ILE A 1 294 ? 28.007 -7.014 -10.299 1.00 27.00 294 ILE A C 1
ATOM 2364 O O . ILE A 1 294 ? 28.180 -6.056 -9.543 1.00 27.00 294 ILE A O 1
ATOM 2368 N N . CYS A 1 295 ? 26.807 -7.567 -10.488 1.00 26.06 295 CYS A N 1
ATOM 2369 C CA . CYS A 1 295 ? 25.630 -7.301 -9.673 1.00 26.06 295 CYS A CA 1
ATOM 2370 C C . CYS A 1 295 ? 25.924 -7.758 -8.239 1.00 26.06 295 CYS A C 1
ATOM 2372 O O . CYS A 1 295 ? 25.651 -8.895 -7.860 1.00 26.06 295 CYS A O 1
ATOM 2374 N N . THR A 1 296 ? 26.475 -6.869 -7.414 1.00 29.09 296 THR A N 1
ATOM 2375 C CA . THR A 1 296 ? 26.371 -7.023 -5.963 1.00 29.09 296 THR A CA 1
ATOM 2376 C C . THR A 1 296 ? 25.048 -6.411 -5.534 1.00 29.09 296 THR A C 1
ATOM 2378 O O . THR A 1 296 ? 24.936 -5.217 -5.280 1.00 29.09 296 THR A O 1
ATOM 2381 N N . ASN A 1 297 ? 24.026 -7.263 -5.503 1.00 29.39 297 ASN A N 1
ATOM 2382 C CA . ASN A 1 297 ? 22.750 -6.984 -4.862 1.00 29.39 297 ASN A CA 1
ATOM 2383 C C . ASN A 1 297 ? 23.033 -6.564 -3.407 1.00 29.39 297 ASN A C 1
ATOM 2385 O O . ASN A 1 297 ? 23.546 -7.360 -2.621 1.00 29.39 297 ASN A O 1
ATOM 2389 N N . LEU A 1 298 ? 22.761 -5.308 -3.054 1.00 32.97 298 LEU A N 1
ATOM 2390 C CA . LEU A 1 298 ? 22.843 -4.805 -1.680 1.00 32.97 298 LEU A CA 1
ATOM 2391 C C . LEU A 1 298 ? 21.441 -4.423 -1.211 1.00 32.97 298 LEU A C 1
ATOM 2393 O O . LEU A 1 298 ? 21.143 -3.260 -0.965 1.00 32.97 298 LEU A O 1
ATOM 2397 N N . GLY A 1 299 ? 20.591 -5.442 -1.082 1.00 27.89 299 GLY A N 1
ATOM 2398 C CA . GLY A 1 299 ? 19.495 -5.441 -0.116 1.00 27.89 299 GLY A CA 1
ATOM 2399 C C . GLY A 1 299 ? 20.012 -5.866 1.269 1.00 27.89 299 GLY A C 1
ATOM 2400 O O . GLY A 1 299 ? 21.066 -6.507 1.361 1.00 27.89 299 GLY A O 1
ATOM 2401 N N . PRO A 1 300 ? 19.334 -5.485 2.365 1.00 32.59 300 PRO A N 1
ATOM 2402 C CA . PRO A 1 300 ? 19.901 -5.576 3.700 1.00 32.59 300 PRO A CA 1
ATOM 2403 C C . PRO A 1 300 ? 19.811 -7.012 4.239 1.00 32.59 300 PRO A C 1
ATOM 2405 O O . PRO A 1 300 ? 18.766 -7.646 4.167 1.00 32.59 300 P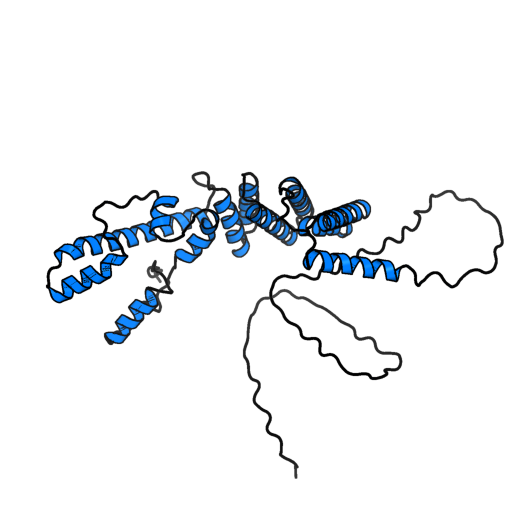RO A O 1
ATOM 2408 N N . PHE A 1 301 ? 20.914 -7.465 4.841 1.00 28.97 301 PHE A N 1
ATOM 2409 C CA . PHE A 1 301 ? 21.108 -8.722 5.582 1.00 28.97 301 PHE A CA 1
ATOM 2410 C C . PHE A 1 301 ? 21.301 -10.015 4.773 1.00 28.97 301 PHE A C 1
ATOM 2412 O O . PHE A 1 301 ? 20.366 -10.779 4.607 1.00 28.97 301 PHE A O 1
ATOM 2419 N N . VAL A 1 302 ? 22.566 -10.342 4.464 1.00 24.55 302 VAL A N 1
ATOM 2420 C CA . VAL A 1 302 ? 23.240 -11.576 4.933 1.00 24.55 302 VAL A CA 1
ATOM 2421 C C . VAL A 1 302 ? 24.739 -11.272 5.081 1.00 24.55 302 VAL A C 1
ATOM 2423 O O . VAL A 1 302 ? 25.393 -10.812 4.149 1.00 24.55 302 VAL A O 1
ATOM 2426 N N . SER A 1 303 ? 25.290 -11.507 6.272 1.00 23.00 303 SER A N 1
ATOM 2427 C CA . SER A 1 303 ? 26.728 -11.436 6.549 1.00 23.00 303 SER A CA 1
ATOM 2428 C C . SER A 1 303 ? 27.379 -12.774 6.197 1.00 23.00 303 SER A C 1
ATOM 2430 O O . SER A 1 303 ? 26.987 -13.798 6.753 1.00 23.00 303 SER A O 1
ATOM 2432 N N . ILE A 1 304 ? 28.386 -12.776 5.318 1.00 24.30 304 ILE A N 1
ATOM 2433 C CA . ILE A 1 304 ? 29.318 -13.903 5.172 1.00 24.30 304 ILE A CA 1
ATOM 2434 C C . ILE A 1 304 ? 30.729 -13.383 5.442 1.00 24.30 304 ILE A C 1
ATOM 2436 O O . ILE A 1 304 ? 31.285 -12.562 4.714 1.00 24.30 304 ILE A O 1
ATOM 2440 N N . ARG A 1 305 ? 31.288 -13.858 6.553 1.00 22.50 305 ARG A N 1
ATOM 2441 C CA . ARG A 1 305 ? 32.630 -13.561 7.055 1.00 22.50 305 ARG A CA 1
ATOM 2442 C C . ARG A 1 305 ? 33.645 -14.347 6.219 1.00 22.50 305 ARG A C 1
ATOM 2444 O O . ARG A 1 305 ? 33.672 -15.570 6.307 1.00 22.50 305 ARG A O 1
ATOM 2451 N N . VAL A 1 306 ? 34.506 -13.679 5.450 1.00 24.52 306 VAL A N 1
ATOM 2452 C CA . VAL A 1 306 ? 35.683 -14.341 4.860 1.00 24.52 306 VAL A CA 1
ATOM 2453 C C . VAL A 1 306 ? 36.830 -14.257 5.863 1.00 24.52 306 VAL A C 1
ATOM 2455 O O . VAL A 1 306 ? 37.345 -13.179 6.159 1.00 24.52 306 VAL A O 1
ATOM 2458 N N . ILE A 1 307 ? 37.198 -15.409 6.422 1.00 24.16 307 ILE A N 1
ATOM 2459 C CA . ILE A 1 307 ? 38.371 -15.576 7.282 1.00 24.16 307 ILE A CA 1
ATOM 2460 C C . ILE A 1 307 ? 39.623 -15.393 6.411 1.00 24.16 307 ILE A C 1
ATOM 2462 O O . ILE A 1 307 ? 39.799 -16.083 5.410 1.00 24.16 307 ILE A O 1
ATOM 2466 N N . ARG A 1 308 ? 40.496 -14.450 6.783 1.00 24.83 308 ARG A N 1
ATOM 2467 C CA . ARG A 1 308 ? 41.852 -14.330 6.229 1.00 24.83 308 ARG A CA 1
ATOM 2468 C C . ARG A 1 308 ? 42.782 -15.343 6.906 1.00 24.83 308 ARG A C 1
ATOM 2470 O O . ARG A 1 308 ? 42.812 -15.417 8.129 1.00 24.83 308 ARG A O 1
ATOM 2477 N N . GLY A 1 309 ? 43.608 -16.002 6.096 1.00 23.31 309 GLY A N 1
ATOM 2478 C CA . GLY A 1 309 ? 44.723 -16.871 6.498 1.00 23.31 309 GLY A CA 1
ATOM 2479 C C . GLY A 1 309 ? 44.504 -18.285 5.959 1.00 23.31 309 GLY A C 1
ATOM 2480 O O . GLY A 1 309 ? 43.457 -18.860 6.196 1.00 23.31 309 GLY A O 1
ATOM 2481 N N . ILE A 1 310 ? 45.416 -18.906 5.216 1.00 26.73 310 ILE A N 1
ATOM 2482 C CA . ILE A 1 310 ? 46.839 -19.078 5.521 1.00 26.73 310 ILE A CA 1
ATOM 2483 C C . ILE A 1 310 ? 47.634 -19.267 4.212 1.00 26.73 310 ILE A C 1
ATOM 2485 O O . ILE A 1 310 ? 47.147 -19.835 3.238 1.00 26.73 310 ILE A O 1
ATOM 2489 N N . ARG A 1 311 ? 48.877 -18.770 4.217 1.00 32.53 311 ARG A N 1
ATOM 2490 C CA . ARG A 1 311 ? 49.917 -18.979 3.198 1.00 32.53 311 ARG A CA 1
ATOM 2491 C C . ARG A 1 311 ? 50.224 -20.475 3.032 1.00 32.53 311 ARG A C 1
ATOM 2493 O O . ARG A 1 311 ? 50.586 -21.121 4.007 1.00 32.53 311 ARG A O 1
ATOM 2500 N N . GLY A 1 312 ? 50.201 -20.986 1.805 1.00 29.45 312 GLY A N 1
ATOM 2501 C CA . GLY A 1 312 ? 50.712 -22.319 1.482 1.00 29.45 312 GLY A CA 1
ATOM 2502 C C . GLY A 1 312 ? 50.770 -22.534 -0.027 1.00 29.45 312 GLY A C 1
ATOM 2503 O O . GLY A 1 312 ? 49.786 -22.304 -0.719 1.00 29.45 312 GLY A O 1
ATOM 2504 N N . LYS A 1 313 ? 51.948 -22.902 -0.539 1.00 35.88 313 LYS A N 1
ATOM 2505 C CA . LYS A 1 313 ? 52.212 -23.204 -1.953 1.00 35.88 313 LYS A CA 1
ATOM 2506 C C . LYS A 1 313 ? 51.377 -24.414 -2.396 1.00 35.88 313 LYS A C 1
ATOM 2508 O O . LYS A 1 313 ? 51.499 -25.455 -1.765 1.00 35.88 313 LYS A O 1
ATOM 2513 N N . ASN A 1 314 ? 50.641 -24.311 -3.504 1.00 31.53 314 ASN A N 1
ATOM 2514 C CA . ASN A 1 314 ? 50.120 -25.480 -4.226 1.00 31.53 314 ASN A CA 1
ATOM 2515 C C . ASN A 1 314 ? 50.766 -25.563 -5.630 1.00 31.53 314 ASN A C 1
ATOM 2517 O O . ASN A 1 314 ? 50.772 -24.550 -6.333 1.00 31.53 314 ASN A O 1
ATOM 2521 N N . PRO A 1 315 ? 51.328 -26.723 -6.034 1.00 32.47 315 PRO A N 1
ATOM 2522 C CA . PRO A 1 315 ? 51.808 -27.007 -7.395 1.00 32.47 315 PRO A CA 1
ATOM 2523 C C . PRO A 1 315 ? 50.639 -27.341 -8.363 1.00 32.47 315 PRO A C 1
ATOM 2525 O O . PRO A 1 315 ? 49.496 -27.445 -7.911 1.00 32.47 315 PRO A O 1
ATOM 2528 N N . PRO A 1 316 ? 50.868 -27.429 -9.694 1.00 31.02 316 PRO A N 1
ATOM 2529 C CA . PRO A 1 316 ? 49.820 -27.237 -10.692 1.00 31.02 316 PRO A CA 1
ATOM 2530 C C . PRO A 1 316 ? 48.974 -28.495 -10.914 1.00 31.02 316 PRO A C 1
ATOM 2532 O O . PRO A 1 316 ? 49.497 -29.603 -10.978 1.00 31.02 316 PRO A O 1
ATOM 2535 N N . GLY A 1 317 ? 47.669 -28.288 -11.115 1.00 38.34 317 GLY A N 1
ATOM 2536 C CA . GLY A 1 317 ? 46.752 -29.310 -11.618 1.00 38.34 317 GLY A CA 1
ATOM 2537 C C . GLY A 1 317 ? 45.666 -29.742 -10.637 1.00 38.34 317 GLY A C 1
ATOM 2538 O O . GLY A 1 317 ? 45.613 -30.909 -10.302 1.00 38.34 317 GLY A O 1
ATOM 2539 N N . PHE A 1 318 ? 44.784 -28.835 -10.204 1.00 27.77 318 PHE A N 1
ATOM 2540 C CA . PHE A 1 318 ? 43.416 -29.173 -9.773 1.00 27.77 318 PHE A CA 1
ATOM 2541 C C . PHE A 1 318 ? 42.559 -27.894 -9.760 1.00 27.77 318 PHE A C 1
ATOM 2543 O O . PHE A 1 318 ? 42.836 -26.952 -9.020 1.00 27.77 318 PHE A O 1
ATOM 2550 N N . LEU A 1 319 ? 41.537 -27.838 -10.617 1.00 27.30 319 LEU A N 1
ATOM 2551 C CA . LEU A 1 319 ? 40.531 -26.769 -10.646 1.00 27.30 319 LEU A CA 1
ATOM 2552 C C . LEU A 1 319 ? 39.447 -27.061 -9.597 1.00 27.30 319 LEU A C 1
ATOM 2554 O O . LEU A 1 319 ? 38.885 -28.158 -9.632 1.00 27.30 319 LEU A O 1
ATOM 2558 N N . PRO A 1 320 ? 39.036 -26.105 -8.745 1.00 26.28 320 PRO A N 1
ATOM 2559 C CA . PRO A 1 320 ? 37.744 -26.206 -8.094 1.00 26.28 320 PRO A CA 1
ATOM 2560 C C . PRO A 1 320 ? 36.659 -25.685 -9.047 1.00 26.28 320 PRO A C 1
ATOM 2562 O O . PRO A 1 320 ? 36.557 -24.489 -9.321 1.00 26.28 320 PRO A O 1
ATOM 2565 N N . ARG A 1 321 ? 35.831 -26.609 -9.549 1.00 23.20 321 ARG A N 1
ATOM 2566 C CA . ARG A 1 321 ? 34.504 -26.312 -10.106 1.00 23.20 321 ARG A CA 1
ATOM 2567 C C . ARG A 1 321 ? 33.655 -25.660 -9.011 1.00 23.20 321 ARG A C 1
ATOM 2569 O O . ARG A 1 321 ? 33.404 -26.289 -7.989 1.00 23.20 321 ARG A O 1
ATOM 2576 N N . ILE A 1 322 ? 33.173 -24.442 -9.242 1.00 24.17 322 ILE A N 1
ATOM 2577 C CA . ILE A 1 322 ? 32.061 -23.875 -8.470 1.00 24.17 322 ILE A CA 1
ATOM 2578 C C . ILE A 1 322 ? 30.818 -23.982 -9.348 1.00 24.17 322 ILE A C 1
ATOM 2580 O O . ILE A 1 322 ? 30.639 -23.229 -10.301 1.00 24.17 322 ILE A O 1
ATOM 2584 N N . SER A 1 323 ? 29.987 -24.972 -9.040 1.00 21.28 323 SER A N 1
ATOM 2585 C CA . SER A 1 323 ? 28.635 -25.122 -9.568 1.00 21.28 323 SER A CA 1
ATOM 2586 C C . SER A 1 323 ? 27.688 -24.370 -8.637 1.00 21.28 323 SER A C 1
ATOM 2588 O O . SER A 1 323 ? 27.570 -24.732 -7.470 1.00 21.28 323 SER A O 1
ATOM 2590 N N . LEU A 1 324 ? 27.010 -23.336 -9.130 1.00 22.64 324 LEU A N 1
ATOM 2591 C CA . LEU A 1 324 ? 25.866 -22.734 -8.443 1.00 22.64 324 LEU A CA 1
ATOM 2592 C C . LEU A 1 324 ? 24.606 -23.134 -9.210 1.00 22.64 324 LEU A C 1
ATOM 2594 O O . LEU A 1 324 ? 24.231 -22.513 -10.199 1.00 22.64 324 LEU A O 1
ATOM 2598 N N . ILE A 1 325 ? 24.000 -24.230 -8.757 1.00 22.39 325 ILE A N 1
ATOM 2599 C CA . ILE A 1 325 ? 22.630 -24.623 -9.086 1.00 22.39 325 ILE A CA 1
ATOM 2600 C C . ILE A 1 325 ? 21.738 -23.879 -8.092 1.00 22.39 325 ILE A C 1
ATOM 2602 O O . ILE A 1 325 ? 21.868 -24.085 -6.888 1.00 22.39 325 ILE A O 1
ATOM 2606 N N . CYS A 1 326 ? 20.847 -23.017 -8.576 1.00 22.73 326 CYS A N 1
ATOM 2607 C CA . CYS A 1 326 ? 19.791 -22.429 -7.756 1.00 22.73 326 CYS A CA 1
ATOM 2608 C C . CYS A 1 326 ? 18.453 -22.991 -8.243 1.00 22.73 326 CYS A C 1
ATOM 2610 O O . CYS A 1 326 ? 17.843 -22.466 -9.172 1.00 22.73 326 CYS A O 1
ATOM 2612 N N . THR A 1 327 ? 18.025 -24.106 -7.652 1.00 26.59 327 THR A N 1
ATOM 2613 C CA . THR A 1 327 ? 16.660 -24.613 -7.794 1.00 26.59 327 THR A CA 1
ATOM 2614 C C . THR A 1 327 ? 15.755 -23.893 -6.805 1.00 26.59 327 THR A C 1
ATOM 2616 O O . THR A 1 327 ? 16.006 -23.866 -5.602 1.00 26.59 327 THR A O 1
ATOM 2619 N N . ASN A 1 328 ? 14.695 -23.314 -7.349 1.00 32.50 328 ASN A N 1
ATOM 2620 C CA . ASN A 1 328 ? 13.553 -22.757 -6.648 1.00 32.50 328 ASN A CA 1
ATOM 2621 C C . ASN A 1 328 ? 12.885 -23.849 -5.784 1.00 32.50 328 ASN A C 1
ATOM 2623 O O . ASN A 1 328 ? 12.505 -24.871 -6.347 1.00 32.50 328 ASN A O 1
ATOM 2627 N N . GLN A 1 329 ? 12.740 -23.656 -4.467 1.00 27.56 329 GLN A N 1
ATOM 2628 C CA . GLN A 1 329 ? 11.620 -24.164 -3.652 1.00 27.56 329 GLN A CA 1
ATOM 2629 C C . GLN A 1 329 ? 11.741 -23.704 -2.190 1.00 27.56 329 GLN A C 1
ATOM 2631 O O . GLN A 1 329 ? 12.816 -23.674 -1.595 1.00 27.56 329 GLN A O 1
ATOM 2636 N N . ALA A 1 330 ? 10.598 -23.320 -1.630 1.00 29.20 330 ALA A N 1
ATOM 2637 C CA . ALA A 1 330 ? 10.413 -22.905 -0.250 1.00 29.20 330 ALA A CA 1
ATOM 2638 C C . ALA A 1 330 ? 10.842 -23.982 0.762 1.00 29.20 330 ALA A C 1
ATOM 2640 O O . ALA A 1 330 ? 10.579 -25.159 0.537 1.00 29.20 330 ALA A O 1
ATOM 2641 N N . SER A 1 331 ? 11.420 -23.559 1.896 1.00 24.31 331 SER A N 1
ATOM 2642 C CA . SER A 1 331 ? 11.163 -24.054 3.267 1.00 24.31 331 SER A CA 1
ATOM 2643 C C . SER A 1 331 ? 12.208 -23.492 4.236 1.00 24.31 331 SER A C 1
ATOM 2645 O O . SER A 1 331 ? 13.401 -23.756 4.117 1.00 24.31 331 SER A O 1
ATOM 2647 N N . VAL A 1 332 ? 11.751 -22.730 5.228 1.00 24.09 332 VAL A N 1
ATOM 2648 C CA . VAL A 1 332 ? 12.538 -22.353 6.408 1.00 24.09 332 VAL A CA 1
ATOM 2649 C C . VAL A 1 332 ? 12.535 -23.530 7.384 1.00 24.09 332 VAL A C 1
ATOM 2651 O O . VAL A 1 332 ? 11.466 -23.957 7.805 1.00 24.09 332 VAL A O 1
ATOM 2654 N N . PHE A 1 333 ? 13.713 -23.985 7.814 1.00 21.30 333 PHE A N 1
ATOM 2655 C CA . PHE A 1 333 ? 13.900 -24.632 9.116 1.00 21.30 333 PHE A CA 1
ATOM 2656 C C . PHE A 1 333 ? 15.214 -24.143 9.731 1.00 21.30 333 PHE A C 1
ATOM 2658 O O . PHE A 1 333 ? 16.302 -24.430 9.238 1.00 21.30 333 PHE A O 1
ATOM 2665 N N . VAL A 1 334 ? 15.102 -23.383 10.821 1.00 23.06 334 VAL A N 1
ATOM 2666 C CA . VAL A 1 334 ? 16.208 -23.069 11.730 1.00 23.06 334 VAL A CA 1
ATOM 2667 C C . VAL A 1 334 ? 16.054 -23.976 12.945 1.00 23.06 334 VAL A C 1
ATOM 2669 O O . VAL A 1 334 ? 15.022 -23.937 13.610 1.00 23.06 334 VAL A O 1
ATOM 2672 N N . SER A 1 335 ? 17.086 -24.755 13.269 1.00 20.75 335 SER A N 1
ATOM 2673 C CA . SER A 1 335 ? 17.278 -25.282 14.622 1.00 20.75 335 SER A CA 1
ATOM 2674 C C . SER A 1 335 ? 18.768 -25.348 14.955 1.00 20.75 335 SER A C 1
ATOM 2676 O O . SER A 1 335 ? 19.586 -25.829 14.174 1.00 20.75 335 SER A O 1
ATOM 2678 N N . ILE A 1 336 ? 19.111 -24.782 16.111 1.00 25.73 336 ILE A N 1
ATOM 2679 C CA . ILE A 1 336 ? 20.461 -24.566 16.639 1.00 25.73 336 ILE A CA 1
ATOM 2680 C C . ILE A 1 336 ? 20.832 -25.726 17.571 1.00 25.73 336 ILE A C 1
ATOM 2682 O O . ILE A 1 336 ? 20.058 -26.045 18.471 1.00 25.73 336 ILE A O 1
ATOM 2686 N N . ARG A 1 337 ? 22.063 -26.254 17.481 1.00 21.52 337 ARG A N 1
ATOM 2687 C CA . ARG A 1 337 ? 22.790 -26.778 18.658 1.00 21.52 337 ARG A CA 1
ATOM 2688 C C . ARG A 1 337 ? 24.297 -26.893 18.395 1.00 21.52 337 ARG A C 1
ATOM 2690 O O . ARG A 1 337 ? 24.744 -27.811 17.724 1.00 21.52 337 ARG A O 1
ATOM 2697 N N . ALA A 1 338 ? 25.088 -25.995 18.983 1.00 25.95 338 ALA A N 1
ATOM 2698 C CA . ALA A 1 338 ? 26.515 -26.220 19.212 1.00 25.95 338 ALA A CA 1
ATOM 2699 C C . ALA A 1 338 ? 26.706 -26.533 20.702 1.00 25.95 338 ALA A C 1
ATOM 2701 O O . ALA A 1 338 ? 26.635 -25.650 21.556 1.00 25.95 338 ALA A O 1
ATOM 2702 N N . ILE A 1 339 ? 26.882 -27.817 21.014 1.00 26.88 339 ILE A N 1
ATOM 2703 C CA . ILE A 1 339 ? 27.246 -28.291 22.350 1.00 26.88 339 ILE A CA 1
ATOM 2704 C C . ILE A 1 339 ? 28.763 -28.126 22.514 1.00 26.88 339 ILE A C 1
ATOM 2706 O O . ILE A 1 339 ? 29.544 -28.498 21.642 1.00 26.88 339 ILE A O 1
ATOM 2710 N N . ARG A 1 340 ? 29.157 -27.532 23.646 1.00 28.72 340 ARG A N 1
ATOM 2711 C CA . ARG A 1 340 ? 30.537 -27.333 24.114 1.00 28.72 340 ARG A CA 1
ATOM 2712 C C . ARG A 1 340 ? 31.367 -28.619 24.006 1.00 28.72 340 ARG A C 1
ATOM 2714 O O . ARG A 1 340 ? 30.985 -29.645 24.560 1.00 28.72 340 ARG A O 1
ATOM 2721 N N . GLY A 1 341 ? 32.545 -28.533 23.390 1.00 28.42 341 GLY A N 1
ATOM 2722 C CA . GLY A 1 341 ? 33.543 -29.601 23.434 1.00 28.42 341 GLY A CA 1
ATOM 2723 C C . GLY A 1 341 ? 34.173 -29.728 24.825 1.00 28.42 341 GLY A C 1
ATOM 2724 O O . GLY A 1 341 ? 34.761 -28.772 25.331 1.00 28.42 341 GLY A O 1
ATOM 2725 N N . ARG A 1 342 ? 34.084 -30.921 25.426 1.00 27.75 342 ARG A N 1
ATOM 2726 C CA . ARG A 1 342 ? 35.034 -31.396 26.444 1.00 27.75 342 ARG A CA 1
ATOM 2727 C C . ARG A 1 342 ? 36.146 -32.167 25.734 1.00 27.75 342 ARG A C 1
ATOM 2729 O O . ARG A 1 342 ? 35.872 -33.042 24.920 1.00 27.75 342 ARG A O 1
ATOM 2736 N N . LYS A 1 343 ? 37.395 -31.829 26.055 1.00 32.22 343 LYS A N 1
ATOM 2737 C CA . LYS A 1 343 ? 38.566 -32.668 25.782 1.00 32.22 343 LYS A CA 1
ATOM 2738 C C . LYS A 1 343 ? 38.617 -33.822 26.789 1.00 32.22 343 LYS A C 1
ATOM 2740 O O . LYS A 1 343 ? 38.289 -33.601 27.949 1.00 32.22 343 LYS A O 1
ATOM 2745 N N . SER A 1 344 ? 39.200 -34.923 26.311 1.00 30.50 344 SER A N 1
ATOM 2746 C CA . SER A 1 344 ? 39.812 -36.069 27.007 1.00 30.50 344 SER A CA 1
ATOM 2747 C C . SER A 1 344 ? 39.003 -37.373 26.996 1.00 30.50 344 SER A C 1
ATOM 2749 O O . SER A 1 344 ? 37.840 -37.425 27.377 1.00 30.50 344 SER A O 1
ATOM 2751 N N . GLY A 1 345 ? 39.659 -38.434 26.519 1.00 27.59 345 GLY A N 1
ATOM 2752 C CA . GLY A 1 345 ? 39.151 -39.804 26.483 1.00 27.59 345 GLY A CA 1
ATOM 2753 C C . GLY A 1 345 ? 39.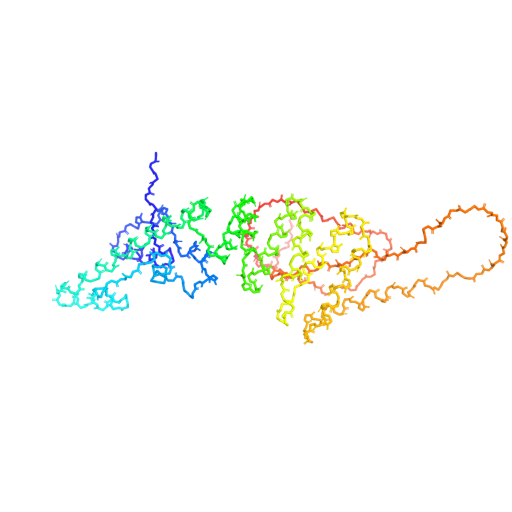874 -40.613 25.412 1.00 27.59 345 GLY A C 1
ATOM 2754 O O . GLY A 1 345 ? 39.677 -40.386 24.226 1.00 27.59 345 GLY A O 1
ATOM 2755 N N . ARG A 1 346 ? 40.777 -41.488 25.845 1.00 26.88 346 ARG A N 1
ATOM 2756 C CA . ARG A 1 346 ? 41.763 -42.242 25.065 1.00 26.88 346 ARG A CA 1
ATOM 2757 C C . ARG A 1 346 ? 41.404 -43.739 25.193 1.00 26.88 346 ARG A C 1
ATOM 2759 O O . ARG A 1 346 ? 41.038 -44.143 26.288 1.00 26.88 346 ARG A O 1
ATOM 2766 N N . TRP A 1 347 ? 41.641 -44.495 24.117 1.00 24.72 347 TRP A N 1
ATOM 2767 C CA . TRP A 1 347 ? 41.831 -45.959 23.996 1.00 24.72 347 TRP A CA 1
ATOM 2768 C C . TRP A 1 347 ? 40.639 -46.927 24.067 1.00 24.72 347 TRP A C 1
ATOM 2770 O O . TRP A 1 347 ? 39.916 -47.012 25.054 1.00 24.72 347 TRP A O 1
ATOM 2780 N N . SER A 1 348 ? 40.565 -47.726 22.997 1.00 29.56 348 SER A N 1
ATOM 2781 C CA . SER A 1 348 ? 40.077 -49.106 22.951 1.00 29.56 348 SER A CA 1
ATOM 2782 C C . SER A 1 348 ? 40.922 -50.036 23.831 1.00 29.56 348 SER A C 1
ATOM 2784 O O . SER A 1 348 ? 42.112 -49.777 24.038 1.00 29.56 348 SER A O 1
ATOM 2786 N N . PRO A 1 349 ? 40.347 -51.173 24.229 1.00 40.31 349 PRO A N 1
ATOM 2787 C CA . PRO A 1 349 ? 40.951 -52.486 24.036 1.00 40.31 349 PRO A CA 1
ATOM 2788 C C . PRO A 1 349 ? 40.483 -53.106 22.718 1.00 40.31 349 PRO A C 1
ATOM 2790 O O . PRO A 1 349 ? 39.263 -53.030 22.437 1.00 40.31 349 PRO A O 1
#

Secondary structure (DSSP, 8-state):
------B-S-TTTHHHHHHHHHHHTT---SSTTS-B--THHHHHHHHTTT-S--SHHHHIIIII-----TTPPPTTTHHHHHHHHHHH---TTHHHHHHHHHHHHHHHHHHHHHHHHHHH-TTSSSPPPHHHHHHHHHHHHHTT-HHHHHHHHHHHHTS---HHHHHHHHHHHHHHHHHTT-HHHHHHHHHHHHHHS---TT----HHHHHHHHHHHHTS--HHHHHHHHHHHHHHHHHS-S-HHHHHHHHHHHHHHTTSSSS-SS---------------------------------S---------------S----------------------PPPPP------

Foldseek 3Di:
DDQDDAAADAPVPPLVVQCVVCVVVVHDSPCPPHHYDDLLVLQCLQCVQPFPDPDLVSCCCPPVVDDDDPLADDPVCVVVLVVVCVVPVDCPNVVNVVVNVVVSRVSSVVSVVSSVVCLVDVPPDDDDALSSLLSSLVVCVVVVNLVSNLVSLVSSLVDDDDLVSVLVSLVVNLVSCVVVVVLVVSLVSLVCNVVVRDLDLPDLDLVSLQSNLCCCVPPVVNNPSSVVSVVVSVVSLVPHDPDPVSVVVVVVVVVVVVVVPPPPPDDDDDDDDDDDDDDDDPPPPPVPPPPPPPPPDPDDDDDDDDDDDDDDDDDDDDDDDDDDDDDDDDDDDDDDDDDDDDDDDDDDD

Radius of gyration: 32.07 Å; chains: 1; bounding box: 84×68×98 Å